Protein AF-Q2GIF6-F1 (afdb_monomer_lite)

Secondary structure (DSSP, 8-state):
-HHHHHHHHHHHHHHHHHHHHHHHT-----SSHHHHHHHHHHHHHHHHHHHHHHS--------SS---HHHHHHHHHHHHHHHHHHHHTT---HHHHHHHHHHHHTT--HHHHHHHHHHHS------HHHHHHHHHHHHHHHHHTT-STTHHHHHHHHHHHHHSSHHHHHHHHHHHHHHTT-HHHHHHHHHHSGGGG-HHHHHHHHHHHHHHHHHHHHHHHHHHHHHHHHH-TT--

Structure (mmCIF, N/CA/C/O backbone):
data_AF-Q2GIF6-F1
#
_entry.id   AF-Q2GIF6-F1
#
loop_
_atom_site.group_PDB
_atom_site.id
_atom_site.type_symbol
_atom_site.label_atom_id
_atom_site.label_alt_id
_atom_site.label_comp_id
_atom_site.label_asym_id
_atom_site.label_entity_id
_atom_site.label_seq_id
_atom_site.pdbx_PDB_ins_code
_atom_site.Cartn_x
_atom_site.Cartn_y
_atom_site.Cartn_z
_atom_site.occupancy
_atom_site.B_iso_or_equiv
_atom_site.auth_seq_id
_atom_site.auth_comp_id
_atom_site.auth_asym_id
_atom_site.auth_atom_id
_atom_site.pdbx_PDB_model_num
ATOM 1 N N . MET A 1 1 ? 9.097 -18.858 -37.145 1.00 40.09 1 MET A N 1
ATOM 2 C CA . MET A 1 1 ? 8.039 -19.125 -36.140 1.00 40.09 1 MET A CA 1
ATOM 3 C C . MET A 1 1 ? 8.001 -18.086 -35.011 1.00 40.09 1 MET A C 1
ATOM 5 O O . MET A 1 1 ? 6.924 -17.586 -34.742 1.00 40.09 1 MET A O 1
ATOM 9 N N . ARG A 1 2 ? 9.134 -17.682 -34.400 1.00 32.94 2 ARG A N 1
ATOM 10 C CA . ARG A 1 2 ? 9.167 -16.629 -33.350 1.00 32.94 2 ARG A CA 1
ATOM 11 C C . ARG A 1 2 ? 8.857 -15.195 -33.825 1.00 32.94 2 ARG A C 1
ATOM 13 O O . ARG A 1 2 ? 8.306 -14.429 -33.052 1.00 32.94 2 ARG A O 1
ATOM 20 N N . GLN A 1 3 ? 9.179 -14.841 -35.073 1.00 32.91 3 GLN A N 1
ATOM 21 C CA . GLN A 1 3 ? 8.893 -13.502 -35.618 1.00 32.91 3 GLN A CA 1
ATOM 22 C C . GLN A 1 3 ? 7.397 -13.247 -35.859 1.00 32.91 3 GLN A C 1
ATOM 24 O O . GLN A 1 3 ? 6.947 -12.128 -35.652 1.00 32.91 3 GLN A O 1
ATOM 29 N N . ASN A 1 4 ? 6.622 -14.280 -36.211 1.00 33.62 4 ASN A N 1
ATOM 30 C CA . ASN A 1 4 ? 5.178 -14.136 -36.428 1.00 33.62 4 ASN A CA 1
ATOM 31 C C . ASN A 1 4 ? 4.444 -13.869 -35.108 1.00 33.62 4 ASN A C 1
ATOM 33 O O . ASN A 1 4 ? 3.615 -12.978 -35.051 1.00 33.62 4 ASN A O 1
ATOM 37 N N . LEU A 1 5 ? 4.855 -14.534 -34.021 1.00 37.56 5 LEU A N 1
ATOM 38 C CA . LEU A 1 5 ? 4.256 -14.341 -32.696 1.00 37.56 5 LEU A CA 1
ATOM 39 C C . LEU A 1 5 ? 4.420 -12.901 -32.177 1.00 37.56 5 LEU A C 1
ATOM 41 O O . LEU A 1 5 ? 3.527 -12.351 -31.546 1.00 37.56 5 LEU A O 1
ATOM 45 N N . LEU A 1 6 ? 5.573 -12.283 -32.449 1.00 36.91 6 LEU A N 1
ATOM 46 C CA . LEU A 1 6 ? 5.874 -10.915 -32.022 1.00 36.91 6 LEU A CA 1
ATOM 47 C C . LEU A 1 6 ? 5.112 -9.881 -32.869 1.00 36.91 6 LEU A C 1
ATOM 49 O O . LEU A 1 6 ? 4.739 -8.826 -32.360 1.00 36.91 6 LEU A O 1
ATOM 53 N N . LEU A 1 7 ? 4.852 -10.202 -34.141 1.00 39.22 7 LEU A N 1
ATOM 54 C CA . LEU A 1 7 ? 4.009 -9.403 -35.029 1.00 39.22 7 LEU A CA 1
ATOM 55 C C . LEU A 1 7 ? 2.540 -9.455 -34.583 1.00 39.22 7 LEU A C 1
ATOM 57 O O . LEU A 1 7 ? 1.924 -8.404 -34.424 1.00 39.22 7 LEU A O 1
ATOM 61 N N . ASP A 1 8 ? 2.038 -10.654 -34.280 1.00 40.97 8 ASP A N 1
ATOM 62 C CA . ASP A 1 8 ? 0.669 -10.884 -33.808 1.00 40.97 8 ASP A CA 1
ATOM 63 C C . ASP A 1 8 ? 0.426 -10.162 -32.470 1.00 40.97 8 ASP A C 1
ATOM 65 O O . ASP A 1 8 ? -0.537 -9.412 -32.322 1.00 40.97 8 ASP A O 1
ATOM 69 N N . MET A 1 9 ? 1.379 -10.248 -31.531 1.00 40.69 9 MET A N 1
ATOM 70 C CA . MET A 1 9 ? 1.307 -9.535 -30.248 1.00 40.69 9 MET A CA 1
ATOM 71 C C . MET A 1 9 ? 1.310 -8.008 -30.400 1.00 40.69 9 MET A C 1
ATOM 73 O O . MET A 1 9 ? 0.616 -7.316 -29.656 1.00 40.69 9 MET A O 1
ATOM 77 N N . LYS A 1 10 ? 2.081 -7.456 -31.348 1.00 41.84 10 LYS A N 1
ATOM 78 C CA . LYS A 1 10 ? 2.077 -6.010 -31.631 1.00 41.84 10 LYS A CA 1
ATOM 79 C C . LYS A 1 10 ? 0.738 -5.561 -32.217 1.00 41.84 10 LYS A C 1
ATOM 81 O O . LYS A 1 10 ? 0.259 -4.478 -31.883 1.00 41.84 10 LYS A O 1
ATOM 86 N N . GLN A 1 11 ? 0.135 -6.393 -33.060 1.00 44.88 11 GLN A N 1
ATOM 87 C CA . GLN A 1 11 ? -1.141 -6.115 -33.711 1.00 44.88 11 GLN A CA 1
ATOM 88 C C . GLN A 1 11 ? -2.305 -6.157 -32.708 1.00 44.88 11 GLN A C 1
ATOM 90 O O . GLN A 1 11 ? -3.161 -5.269 -32.714 1.00 44.88 11 GLN A O 1
ATOM 95 N N . ASP A 1 12 ? -2.265 -7.103 -31.770 1.00 44.47 12 ASP A N 1
ATOM 96 C CA . ASP A 1 12 ? -3.231 -7.206 -30.675 1.00 44.47 12 ASP A CA 1
ATOM 97 C C . ASP A 1 12 ? -3.102 -6.042 -29.682 1.00 44.47 12 ASP A C 1
ATOM 99 O O . ASP A 1 12 ? -4.107 -5.450 -29.280 1.00 44.47 12 ASP A O 1
ATOM 103 N N . LEU A 1 13 ? -1.874 -5.632 -29.340 1.00 42.50 13 LEU A N 1
ATOM 104 C CA . LEU A 1 13 ? -1.635 -4.497 -28.440 1.00 42.50 13 LEU A CA 1
ATOM 105 C C . LEU A 1 13 ? -2.104 -3.165 -29.054 1.00 42.50 13 LEU A C 1
ATOM 107 O O . LEU A 1 13 ? -2.713 -2.341 -28.369 1.00 42.50 13 LEU A O 1
ATOM 111 N N . ALA A 1 14 ? -1.867 -2.972 -30.356 1.00 46.00 14 ALA A N 1
ATOM 112 C CA . ALA A 1 14 ? -2.333 -1.800 -31.095 1.00 46.00 14 ALA A CA 1
ATOM 113 C C . ALA A 1 14 ? -3.869 -1.741 -31.162 1.00 46.00 14 ALA A C 1
ATOM 115 O O . ALA A 1 14 ? -4.458 -0.675 -30.979 1.00 46.00 14 ALA A O 1
ATOM 116 N N . SER A 1 15 ? -4.526 -2.891 -31.343 1.00 45.03 15 SER A N 1
ATOM 117 C CA . SER A 1 15 ? -5.988 -3.000 -31.301 1.00 45.03 15 SER A CA 1
ATOM 118 C C . SER A 1 15 ? -6.547 -2.617 -29.926 1.00 45.03 15 SER A C 1
ATOM 120 O O . SER A 1 15 ? -7.520 -1.862 -29.841 1.00 45.03 15 SER A O 1
ATOM 122 N N . VAL A 1 16 ? -5.906 -3.059 -28.839 1.00 45.78 16 VAL A N 1
ATOM 123 C CA . VAL A 1 16 ? -6.306 -2.715 -27.463 1.00 45.78 16 VAL A CA 1
ATOM 124 C C . VAL A 1 16 ? -6.163 -1.214 -27.197 1.00 45.78 16 VAL A C 1
ATOM 126 O O . VAL A 1 16 ? -7.106 -0.598 -26.697 1.00 45.78 16 VAL A O 1
ATOM 129 N N . LEU A 1 17 ? -5.042 -0.600 -27.585 1.00 44.78 17 LEU A N 1
ATOM 130 C CA . LEU A 1 17 ? -4.810 0.841 -27.411 1.00 44.78 17 LEU A CA 1
ATOM 131 C C . LEU A 1 17 ? -5.836 1.690 -28.175 1.00 44.78 17 LEU A C 1
ATOM 133 O O . LEU A 1 17 ? -6.419 2.616 -27.608 1.00 44.78 17 LEU A O 1
ATOM 137 N N . GLN A 1 18 ? -6.153 1.310 -29.414 1.00 48.97 18 GLN A N 1
ATOM 138 C CA . GLN A 1 18 ? -7.138 2.015 -30.239 1.00 48.97 18 GLN A CA 1
ATOM 139 C C . GLN A 1 18 ? -8.566 1.927 -29.664 1.00 48.97 18 GLN A C 1
ATOM 141 O O . GLN A 1 18 ? -9.381 2.841 -29.824 1.00 48.97 18 GLN A O 1
ATOM 146 N N . HIS A 1 19 ? -8.888 0.834 -28.965 1.00 46.59 19 HIS A N 1
ATOM 147 C CA . HIS A 1 19 ? -10.167 0.686 -28.268 1.00 46.59 19 HIS A CA 1
ATOM 148 C C . HIS A 1 19 ? -10.219 1.496 -26.966 1.00 46.59 19 HIS A C 1
ATOM 150 O O . HIS A 1 19 ? -11.273 2.047 -26.642 1.00 46.59 19 HIS A O 1
ATOM 156 N N . VAL A 1 20 ? -9.100 1.623 -26.248 1.00 45.12 20 VAL A N 1
ATOM 157 C CA . VAL A 1 20 ? -8.992 2.457 -25.038 1.00 45.12 20 VAL A CA 1
ATOM 158 C C . VAL A 1 20 ? -9.143 3.946 -25.377 1.00 45.12 20 VAL A C 1
ATOM 160 O O . VAL A 1 20 ? -9.887 4.652 -24.694 1.00 45.12 20 VAL A O 1
ATOM 163 N N . GLU A 1 21 ? -8.549 4.417 -26.476 1.00 45.81 21 GLU A N 1
ATOM 164 C CA . GLU A 1 21 ? -8.714 5.804 -26.945 1.00 45.81 21 GLU A CA 1
ATOM 165 C C . GLU A 1 21 ? -10.161 6.120 -27.349 1.00 45.81 21 GLU A C 1
ATOM 167 O O . GLU A 1 21 ? -10.710 7.156 -26.961 1.00 45.81 21 GLU A O 1
ATOM 172 N N . LYS A 1 22 ? -10.838 5.193 -28.041 1.00 48.91 22 LYS A N 1
ATOM 173 C CA . LYS A 1 22 ? -12.270 5.335 -28.362 1.00 48.91 22 LYS A CA 1
ATOM 174 C C . LYS A 1 22 ? -13.145 5.420 -27.110 1.00 48.91 22 LYS A C 1
ATOM 176 O O . LYS A 1 22 ? -14.110 6.183 -27.100 1.00 48.91 22 LYS A O 1
ATOM 181 N N . LEU A 1 23 ? -12.813 4.682 -26.049 1.00 43.56 23 LEU A N 1
ATOM 182 C CA . LEU A 1 23 ? -13.555 4.707 -24.783 1.00 43.56 23 LEU A CA 1
ATOM 183 C C . LEU A 1 23 ? -13.334 6.007 -23.998 1.00 43.56 23 LEU A C 1
ATOM 185 O O . LEU A 1 23 ? -14.293 6.520 -23.422 1.00 43.56 23 LEU A O 1
ATOM 189 N N . SER A 1 24 ? -12.123 6.570 -24.046 1.00 43.12 24 SER A N 1
ATOM 190 C CA . SER A 1 24 ? -11.803 7.885 -23.470 1.00 43.12 24 SER A CA 1
ATOM 191 C C . SER A 1 24 ? -12.609 9.015 -24.132 1.00 43.12 24 SER A C 1
ATOM 193 O O . SER A 1 24 ? -13.094 9.924 -23.462 1.00 43.12 24 SER A O 1
ATOM 195 N N . SER A 1 25 ? -12.861 8.910 -25.443 1.00 43.88 25 SER A N 1
ATOM 196 C CA . SER A 1 25 ? -13.642 9.906 -26.196 1.00 43.88 25 SER A CA 1
ATOM 197 C C . SER A 1 25 ? -15.170 9.821 -26.015 1.00 43.88 25 SER A C 1
ATOM 199 O O . SER A 1 25 ? -15.887 10.747 -26.389 1.00 43.88 25 SER A O 1
ATOM 201 N N . ALA A 1 26 ? -15.699 8.741 -25.426 1.00 46.69 26 ALA A N 1
ATOM 202 C CA . ALA A 1 26 ? -17.140 8.471 -25.330 1.00 46.69 26 ALA A CA 1
ATOM 203 C C . ALA A 1 26 ? -17.716 8.749 -23.924 1.00 46.69 26 ALA A C 1
ATOM 205 O O . ALA A 1 26 ? -18.503 7.957 -23.385 1.00 46.69 26 ALA A O 1
ATOM 206 N N . GLY A 1 27 ? -17.319 9.875 -23.328 1.00 44.03 27 GLY A N 1
ATOM 207 C CA . GLY A 1 27 ? -17.768 10.357 -22.021 1.00 44.03 27 GLY A CA 1
ATOM 208 C C . GLY A 1 27 ? -19.173 10.967 -22.037 1.00 44.03 27 GLY A C 1
ATOM 209 O O . GLY A 1 27 ? -19.317 12.175 -21.929 1.00 44.03 27 GLY A O 1
ATOM 210 N N . ALA A 1 28 ? -20.210 10.135 -22.160 1.00 44.72 28 ALA A N 1
ATOM 211 C CA . ALA A 1 28 ? -21.576 10.434 -21.711 1.00 44.72 28 ALA A CA 1
ATOM 212 C C . ALA A 1 28 ? -22.425 9.146 -21.685 1.00 44.72 28 ALA A C 1
ATOM 214 O O . ALA A 1 28 ? -22.256 8.264 -22.531 1.00 44.72 28 ALA A O 1
ATOM 215 N N . SER A 1 29 ? -23.364 9.067 -20.737 1.00 39.72 29 SER A N 1
ATOM 216 C CA . SER A 1 29 ? -24.324 7.974 -20.470 1.00 39.72 29 SER A CA 1
ATOM 217 C C . SER A 1 29 ? -23.794 6.824 -19.597 1.00 39.72 29 SER A C 1
ATOM 219 O O . SER A 1 29 ? -23.065 5.945 -20.056 1.00 39.72 29 SER A O 1
ATOM 221 N N . PHE A 1 30 ? -24.155 6.864 -18.306 1.00 45.69 30 PHE A N 1
ATOM 222 C CA . PHE A 1 30 ? -23.404 6.227 -17.215 1.00 45.69 30 PHE A CA 1
ATOM 223 C C . PHE A 1 30 ? -24.003 4.940 -16.616 1.00 45.69 30 PHE A C 1
ATOM 225 O O . PHE A 1 30 ? -23.336 4.313 -15.807 1.00 45.69 30 PHE A O 1
ATOM 232 N N . ASN A 1 31 ? -25.188 4.465 -17.018 1.00 40.88 31 ASN A N 1
ATOM 233 C CA . ASN A 1 31 ? -25.801 3.313 -16.320 1.00 40.88 31 ASN A CA 1
ATOM 234 C C . ASN A 1 31 ? -25.789 1.981 -17.091 1.00 40.88 31 ASN A C 1
ATOM 236 O O . ASN A 1 31 ? -25.781 0.931 -16.460 1.00 40.88 31 ASN A O 1
ATOM 240 N N . ASN A 1 32 ? -25.660 1.985 -18.424 1.00 43.12 32 ASN A N 1
ATOM 241 C CA . ASN A 1 32 ? -25.530 0.741 -19.209 1.00 43.12 32 ASN A CA 1
ATOM 242 C C . ASN A 1 32 ? -24.070 0.353 -19.519 1.00 43.12 32 ASN A C 1
ATOM 244 O O . ASN A 1 32 ? -23.821 -0.734 -20.030 1.00 43.12 32 ASN A O 1
ATOM 248 N N . LYS A 1 33 ? -23.094 1.224 -19.220 1.00 44.66 33 LYS A N 1
ATOM 249 C CA . LYS A 1 33 ? -21.669 0.992 -19.519 1.00 44.66 33 LYS A CA 1
ATOM 250 C C . LYS A 1 33 ? -20.908 0.268 -18.407 1.00 44.66 33 LYS A C 1
ATOM 252 O O . LYS A 1 33 ? -19.815 -0.215 -18.687 1.00 44.66 33 LYS A O 1
ATOM 257 N N . LEU A 1 34 ? -21.450 0.180 -17.186 1.00 37.53 34 LEU A N 1
ATOM 258 C CA . LEU A 1 34 ? -20.757 -0.396 -16.022 1.00 37.53 34 LEU A CA 1
ATOM 259 C C . LEU A 1 34 ? -20.614 -1.928 -16.118 1.00 37.53 34 LEU A C 1
ATOM 261 O O . LEU A 1 34 ? -19.550 -2.477 -15.850 1.00 37.53 34 LEU A O 1
ATOM 265 N N . SER A 1 35 ? -21.662 -2.619 -16.579 1.00 42.56 35 SER A N 1
ATOM 266 C CA . SER A 1 35 ? -21.619 -4.064 -16.856 1.00 42.56 35 SER A CA 1
ATOM 267 C C . SER A 1 35 ? -20.679 -4.376 -18.021 1.00 42.56 35 SER A C 1
ATOM 269 O O . SER A 1 35 ? -19.888 -5.313 -17.970 1.00 42.56 35 SER A O 1
ATOM 271 N N . ASP A 1 36 ? -20.705 -3.523 -19.041 1.00 44.56 36 ASP A N 1
ATOM 272 C CA . ASP A 1 36 ? -19.902 -3.657 -20.251 1.00 44.56 36 ASP A CA 1
ATOM 273 C C . ASP A 1 36 ? -18.408 -3.368 -20.006 1.00 44.56 36 ASP A C 1
ATOM 275 O O . ASP A 1 36 ? -17.546 -3.962 -20.652 1.00 44.56 36 ASP A O 1
ATOM 279 N N . THR A 1 37 ? -18.079 -2.485 -19.055 1.00 46.38 37 THR A N 1
ATOM 280 C CA . THR A 1 37 ? -16.698 -2.254 -18.588 1.00 46.38 37 THR A CA 1
ATOM 281 C C . THR A 1 37 ? -16.207 -3.368 -17.671 1.00 46.38 37 THR A C 1
ATOM 283 O O . THR A 1 37 ? -15.050 -3.761 -17.803 1.00 46.38 37 THR A O 1
ATOM 286 N N . SER A 1 38 ? -17.069 -3.946 -16.828 1.00 42.31 38 SER A N 1
ATOM 287 C CA . SER A 1 38 ? -16.728 -5.116 -16.003 1.00 42.31 38 SER A CA 1
ATOM 288 C C . SER A 1 38 ? -16.376 -6.337 -16.862 1.00 42.31 38 SER A C 1
ATOM 290 O O . SER A 1 38 ? -15.328 -6.948 -16.671 1.00 42.31 38 SER A O 1
ATOM 292 N N . ILE A 1 39 ? -17.184 -6.626 -17.890 1.00 49.47 39 ILE A N 1
ATOM 293 C CA . ILE A 1 39 ? -16.943 -7.734 -18.833 1.00 49.47 39 ILE A CA 1
ATOM 294 C C . ILE A 1 39 ? -15.650 -7.509 -19.642 1.00 49.47 39 ILE A C 1
ATOM 296 O O . ILE A 1 39 ? -14.929 -8.452 -19.973 1.00 49.47 39 ILE A O 1
ATOM 300 N N . LYS A 1 40 ? -15.323 -6.252 -19.969 1.00 50.72 40 LYS A N 1
ATOM 301 C CA . LYS A 1 40 ? -14.085 -5.901 -20.687 1.00 50.72 40 LYS A CA 1
ATOM 302 C C . LYS A 1 40 ? -12.850 -5.983 -19.782 1.00 50.72 40 LYS A C 1
ATOM 304 O O . LYS A 1 40 ? -11.813 -6.447 -20.246 1.00 50.72 40 LYS A O 1
ATOM 309 N N . ALA A 1 41 ? -12.963 -5.616 -18.505 1.00 46.19 41 ALA A N 1
ATOM 310 C CA . ALA A 1 41 ? -11.890 -5.767 -17.522 1.00 46.19 41 ALA A CA 1
ATOM 311 C C . ALA A 1 41 ? -11.571 -7.246 -17.245 1.00 46.19 41 ALA A C 1
ATOM 313 O O . ALA A 1 41 ? -10.402 -7.624 -17.225 1.00 46.19 41 ALA A O 1
ATOM 314 N N . GLU A 1 42 ? -12.591 -8.101 -17.136 1.00 49.28 42 GLU A N 1
ATOM 315 C CA . GLU A 1 42 ? -12.415 -9.553 -16.986 1.00 49.28 42 GLU A CA 1
ATOM 316 C C . GLU A 1 42 ? -11.704 -10.182 -18.189 1.00 49.28 42 GLU A C 1
ATOM 318 O O . GLU A 1 42 ? -10.826 -11.028 -18.017 1.00 49.28 42 GLU A O 1
ATOM 323 N N . LYS A 1 43 ? -12.003 -9.722 -19.412 1.00 50.75 43 LYS A N 1
ATOM 324 C CA . LYS A 1 43 ? -11.278 -10.158 -20.617 1.00 50.75 43 LYS A CA 1
ATOM 325 C C . LYS A 1 43 ? -9.808 -9.749 -20.599 1.00 50.75 43 LYS A C 1
ATOM 327 O O . LYS A 1 43 ? -8.963 -10.549 -20.986 1.00 50.75 43 LYS A O 1
ATOM 332 N N . VAL A 1 44 ? -9.490 -8.539 -20.135 1.00 47.12 44 VAL A N 1
ATOM 333 C CA . VAL A 1 44 ? -8.097 -8.073 -20.014 1.00 47.12 44 VAL A CA 1
ATOM 334 C C . VAL A 1 44 ? -7.347 -8.871 -18.945 1.00 47.12 44 VAL A C 1
ATOM 336 O O . VAL A 1 44 ? -6.227 -9.309 -19.193 1.00 47.12 44 VAL A O 1
ATOM 339 N N . ILE A 1 45 ? -7.971 -9.130 -17.793 1.00 53.59 45 ILE A N 1
ATOM 340 C CA . ILE A 1 45 ? -7.396 -9.966 -16.727 1.00 53.59 45 ILE A CA 1
ATOM 341 C C . ILE A 1 45 ? -7.135 -11.387 -17.242 1.00 53.59 45 ILE A C 1
ATOM 343 O O . ILE A 1 45 ? -6.036 -11.909 -17.065 1.00 53.59 45 ILE A O 1
ATOM 347 N N . SER A 1 46 ? -8.098 -11.976 -17.955 1.00 53.97 46 SER A N 1
ATOM 348 C CA . SER A 1 46 ? -7.959 -13.300 -18.570 1.00 53.97 46 SER A CA 1
ATOM 349 C C . SER A 1 46 ? -6.817 -13.357 -19.593 1.00 53.97 46 SER A C 1
ATOM 351 O O . SER A 1 46 ? -6.054 -14.324 -19.606 1.00 53.97 46 SER A O 1
ATOM 353 N N . LEU A 1 47 ? -6.646 -12.311 -20.406 1.00 51.41 47 LEU A N 1
ATOM 354 C CA . LEU A 1 47 ? -5.555 -12.221 -21.379 1.00 51.41 47 LEU A CA 1
ATOM 355 C C . LEU A 1 47 ? -4.185 -12.148 -20.683 1.00 51.41 47 LEU A C 1
ATOM 357 O O . LEU A 1 47 ? -3.246 -12.840 -21.073 1.00 51.41 47 LEU A O 1
ATOM 361 N N . VAL A 1 48 ? -4.084 -11.361 -19.608 1.00 51.75 48 VAL A N 1
ATOM 362 C CA . VAL A 1 48 ? -2.867 -11.244 -18.786 1.00 51.75 48 VAL A CA 1
ATOM 363 C C . VAL A 1 48 ? -2.528 -12.576 -18.109 1.00 51.75 48 VAL A C 1
ATOM 365 O O . VAL A 1 48 ? -1.359 -12.960 -18.046 1.00 51.75 48 VAL A O 1
ATOM 368 N N . GLU A 1 49 ? -3.528 -13.323 -17.641 1.00 56.94 49 GLU A N 1
ATOM 369 C CA . GLU A 1 49 ? -3.329 -14.654 -17.060 1.00 56.94 49 GLU A CA 1
ATOM 370 C C . GLU A 1 49 ? -2.898 -15.693 -18.102 1.00 56.94 49 GLU A C 1
ATOM 372 O O . GLU A 1 49 ? -1.989 -16.481 -17.831 1.00 56.94 49 GLU A O 1
ATOM 377 N N . GLN A 1 50 ? -3.462 -15.658 -19.313 1.00 54.81 50 GLN A N 1
ATOM 378 C CA . GLN A 1 50 ? -3.007 -16.500 -20.425 1.00 54.81 50 GLN A CA 1
ATOM 379 C C . GLN A 1 50 ? -1.565 -16.179 -20.830 1.00 54.81 50 GLN A C 1
ATOM 381 O O . GLN A 1 50 ? -0.763 -17.094 -21.027 1.00 54.81 50 GLN A O 1
ATOM 386 N N . MET A 1 51 ? -1.196 -14.896 -20.873 1.00 47.81 51 MET A N 1
ATOM 387 C CA . MET A 1 51 ? 0.187 -14.477 -21.108 1.00 47.81 51 MET A CA 1
ATOM 388 C C . MET A 1 51 ? 1.118 -15.008 -20.014 1.00 47.81 51 MET A C 1
ATOM 390 O O . MET A 1 51 ? 2.165 -15.574 -20.328 1.00 47.81 51 MET A O 1
ATOM 394 N N . LYS A 1 52 ? 0.711 -14.919 -18.743 1.00 50.38 52 LYS A N 1
ATOM 395 C CA . LYS A 1 52 ? 1.474 -15.441 -17.601 1.00 50.38 52 LYS A CA 1
ATOM 396 C C . LYS A 1 52 ? 1.642 -16.964 -17.651 1.00 50.38 52 LYS A C 1
ATOM 398 O O . LYS A 1 52 ? 2.719 -17.456 -17.334 1.00 50.38 52 LYS A O 1
ATOM 403 N N . ALA A 1 53 ? 0.618 -17.700 -18.085 1.00 53.53 53 ALA A N 1
ATOM 404 C CA . ALA A 1 53 ? 0.659 -19.156 -18.246 1.00 53.53 53 ALA A CA 1
ATOM 405 C C . ALA A 1 53 ? 1.495 -19.609 -19.457 1.00 53.53 53 ALA A C 1
ATOM 407 O O . ALA A 1 53 ? 2.081 -20.690 -19.438 1.00 53.53 53 ALA A O 1
ATOM 408 N N . SER A 1 54 ? 1.574 -18.780 -20.502 1.00 46.53 54 SER A N 1
ATOM 409 C CA . SER A 1 54 ? 2.406 -19.038 -21.685 1.00 46.53 54 SER A CA 1
ATOM 410 C C . SER A 1 54 ? 3.904 -18.794 -21.445 1.00 46.53 54 SER A C 1
ATOM 412 O O . SER A 1 54 ? 4.740 -19.238 -22.236 1.00 46.53 54 SER A O 1
ATOM 414 N N . MET A 1 55 ? 4.263 -18.120 -20.345 1.00 40.31 55 MET A N 1
ATOM 415 C CA . MET A 1 55 ? 5.650 -17.926 -19.935 1.00 40.31 55 MET A CA 1
ATOM 416 C C . MET A 1 55 ? 6.114 -19.114 -19.078 1.00 40.31 55 MET A C 1
ATOM 418 O O . MET A 1 55 ? 5.489 -19.417 -18.061 1.00 40.31 55 MET A O 1
ATOM 422 N N . PRO A 1 56 ? 7.208 -19.813 -19.442 1.00 39.09 56 PRO A N 1
ATOM 423 C CA . PRO A 1 56 ? 7.694 -20.928 -18.641 1.00 39.09 56 PRO A CA 1
ATOM 424 C C . PRO A 1 56 ? 8.084 -20.437 -17.236 1.00 39.09 56 PRO A C 1
ATOM 426 O O . PRO A 1 56 ? 8.716 -19.382 -17.127 1.00 39.09 56 PRO A O 1
ATOM 429 N N . PRO A 1 57 ? 7.776 -21.199 -16.166 1.00 41.16 57 PRO A N 1
ATOM 430 C CA . PRO A 1 57 ? 8.144 -20.855 -14.801 1.00 41.16 57 PRO A CA 1
ATOM 431 C C . PRO A 1 57 ? 9.645 -21.081 -14.646 1.00 41.16 57 PRO A C 1
ATOM 433 O O . PRO A 1 57 ? 10.108 -22.120 -14.183 1.00 41.16 57 PRO A O 1
ATOM 436 N N . LYS A 1 58 ? 10.437 -20.123 -15.110 1.00 43.03 58 LYS A N 1
ATOM 437 C CA . LYS A 1 58 ? 11.850 -20.046 -14.788 1.00 43.03 58 LYS A CA 1
ATOM 438 C C . LYS A 1 58 ? 12.009 -18.879 -13.841 1.00 43.03 58 LYS A C 1
ATOM 440 O O . LYS A 1 58 ? 11.708 -17.742 -14.192 1.00 43.03 58 LYS A O 1
ATOM 445 N N . THR A 1 59 ? 12.484 -19.200 -12.640 1.00 39.22 59 THR A N 1
ATOM 446 C CA . THR A 1 59 ? 13.366 -18.346 -11.845 1.00 39.22 59 THR A CA 1
ATOM 447 C C . THR A 1 59 ? 14.065 -17.378 -12.788 1.00 39.22 59 THR A C 1
ATOM 449 O O . THR A 1 59 ? 14.776 -17.822 -13.692 1.00 39.22 59 THR A O 1
ATOM 452 N N . VAL A 1 60 ? 13.784 -16.081 -12.647 1.00 38.19 60 VAL A N 1
ATOM 453 C CA . VAL A 1 60 ? 14.363 -15.029 -13.487 1.00 38.19 60 VAL A CA 1
ATOM 454 C C . VAL A 1 60 ? 15.849 -14.926 -13.132 1.00 38.19 60 VAL A C 1
ATOM 456 O O . VAL A 1 60 ? 16.283 -14.059 -12.388 1.00 38.19 60 VAL A O 1
ATOM 459 N N . ILE A 1 61 ? 16.632 -15.891 -13.610 1.00 38.38 61 ILE A N 1
ATOM 460 C CA . ILE A 1 61 ? 18.080 -15.818 -13.705 1.00 38.38 61 ILE A CA 1
ATOM 461 C C . ILE A 1 61 ? 18.321 -15.101 -15.026 1.00 38.38 61 ILE A C 1
ATOM 463 O O . ILE A 1 61 ? 18.144 -15.677 -16.102 1.00 38.38 61 ILE A O 1
ATOM 467 N N . VAL A 1 62 ? 18.650 -13.815 -14.950 1.00 43.84 62 VAL A N 1
ATOM 468 C CA . VAL A 1 62 ? 19.029 -13.046 -16.133 1.00 43.84 62 VAL A CA 1
ATOM 469 C C . VAL A 1 62 ? 20.451 -13.445 -16.510 1.00 43.84 62 VAL A C 1
ATOM 471 O O . VAL A 1 62 ? 21.408 -13.141 -15.802 1.00 43.84 62 VAL A O 1
ATOM 474 N N . ASN A 1 63 ? 20.572 -14.170 -17.621 1.00 37.12 63 ASN A N 1
ATOM 475 C CA . ASN A 1 63 ? 21.845 -14.367 -18.301 1.00 37.12 63 ASN A CA 1
ATOM 476 C C . ASN A 1 63 ? 22.325 -13.007 -18.840 1.00 37.12 63 ASN A C 1
ATOM 478 O O . ASN A 1 63 ? 21.509 -12.223 -19.319 1.00 37.12 63 ASN A O 1
ATOM 482 N N . LYS A 1 64 ? 23.637 -12.749 -18.797 1.00 43.12 64 LYS A N 1
ATOM 483 C CA . LYS A 1 64 ? 24.323 -11.520 -19.262 1.00 43.12 64 LYS A CA 1
ATOM 484 C C . LYS A 1 64 ? 24.202 -11.223 -20.773 1.00 43.12 64 LYS A C 1
ATOM 486 O O . LYS A 1 64 ? 24.913 -10.360 -21.281 1.00 43.12 64 LYS A O 1
ATOM 491 N N . ASP A 1 65 ? 23.334 -11.922 -21.494 1.00 46.59 65 ASP A N 1
ATOM 492 C CA . ASP A 1 65 ? 23.212 -11.781 -22.940 1.00 46.59 65 ASP A CA 1
ATOM 493 C C . ASP A 1 65 ? 22.299 -10.592 -23.267 1.00 46.59 65 ASP A C 1
ATOM 495 O O . ASP A 1 65 ? 21.125 -10.564 -22.890 1.00 46.59 65 ASP A O 1
ATOM 499 N N . GLY A 1 66 ? 22.892 -9.591 -23.926 1.00 55.72 66 GLY A N 1
ATOM 500 C CA . GLY A 1 66 ? 22.331 -8.267 -24.186 1.00 55.72 66 GLY A CA 1
ATOM 501 C C . GLY A 1 66 ? 20.914 -8.305 -24.748 1.00 55.72 66 GLY A C 1
ATOM 502 O O . GLY A 1 66 ? 20.678 -8.766 -25.863 1.00 55.72 66 GLY A O 1
ATOM 503 N N . CYS A 1 67 ? 19.976 -7.791 -23.961 1.00 58.34 67 CYS A N 1
ATOM 504 C CA . CYS A 1 67 ? 18.603 -7.582 -24.378 1.00 58.34 67 CYS A CA 1
ATOM 505 C C . CYS A 1 67 ? 18.451 -6.159 -24.937 1.00 58.34 67 CYS A C 1
ATOM 507 O O . CYS A 1 67 ? 19.160 -5.242 -24.515 1.00 58.34 67 CYS A O 1
ATOM 509 N N . ILE A 1 68 ? 17.576 -5.975 -25.930 1.00 65.75 68 ILE A N 1
ATOM 510 C CA . ILE A 1 68 ? 17.343 -4.656 -26.539 1.00 65.75 68 ILE A CA 1
ATOM 511 C C . ILE A 1 68 ? 16.812 -3.722 -25.436 1.00 65.75 68 ILE A C 1
ATOM 513 O O . ILE A 1 68 ? 15.970 -4.163 -24.648 1.00 65.75 68 ILE A O 1
ATOM 517 N N . PRO A 1 69 ? 17.251 -2.449 -25.347 1.00 67.06 69 PRO A N 1
ATOM 518 C CA . PRO A 1 69 ? 16.924 -1.563 -24.224 1.00 67.06 69 PRO A CA 1
ATOM 519 C C . PRO A 1 69 ? 15.435 -1.511 -23.850 1.00 67.06 69 PRO A C 1
ATOM 521 O O . PRO A 1 69 ? 15.089 -1.436 -22.674 1.00 67.06 69 PRO A O 1
ATOM 524 N N . GLN A 1 70 ? 14.546 -1.618 -24.837 1.00 68.00 70 GLN A N 1
ATOM 525 C CA . GLN A 1 70 ? 13.095 -1.636 -24.636 1.00 68.00 70 GLN A CA 1
ATOM 526 C C . GLN A 1 70 ? 12.595 -2.919 -23.978 1.00 68.00 70 GLN A C 1
ATOM 528 O O . G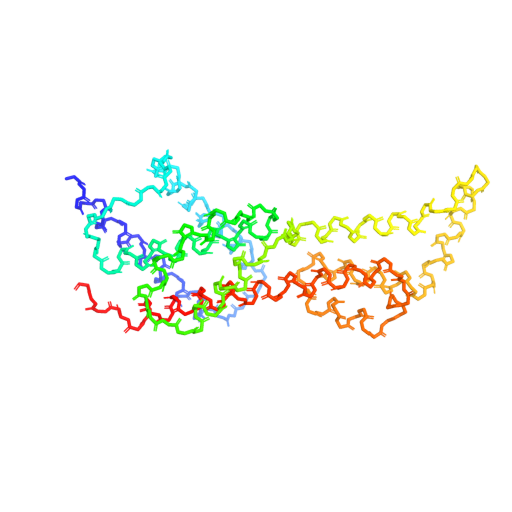LN A 1 70 ? 11.749 -2.860 -23.092 1.00 68.00 70 GLN A O 1
ATOM 533 N N . GLU A 1 71 ? 13.120 -4.078 -24.379 1.00 72.12 71 GLU A N 1
ATOM 534 C CA . GLU A 1 71 ? 12.789 -5.353 -23.743 1.00 72.12 71 GLU A CA 1
ATOM 535 C C . GLU A 1 71 ? 13.269 -5.363 -22.291 1.00 72.12 71 GLU A C 1
ATOM 537 O O . GLU A 1 71 ? 12.581 -5.884 -21.414 1.00 72.12 71 GLU A O 1
ATOM 542 N N . CYS A 1 72 ? 14.420 -4.745 -22.023 1.00 75.88 72 CYS A N 1
ATOM 543 C CA . CYS A 1 72 ? 14.992 -4.648 -20.684 1.00 75.88 72 CYS A CA 1
ATOM 544 C C . CYS A 1 72 ? 14.127 -3.724 -19.821 1.00 75.88 72 CYS A C 1
ATOM 546 O O . CYS A 1 72 ? 13.726 -4.108 -18.724 1.00 75.88 72 CYS A O 1
ATOM 548 N N . LEU A 1 73 ? 13.728 -2.565 -20.350 1.00 79.25 73 LEU A N 1
ATOM 549 C CA . LEU A 1 73 ? 12.838 -1.633 -19.661 1.00 79.25 73 LEU A CA 1
ATOM 550 C C . LEU A 1 73 ? 11.447 -2.233 -19.400 1.00 79.25 73 LEU A C 1
ATOM 552 O O . LEU A 1 73 ? 10.927 -2.111 -18.292 1.00 79.25 73 LEU A O 1
ATOM 556 N N . ALA A 1 74 ? 10.865 -2.932 -20.378 1.00 80.94 74 ALA A N 1
ATOM 557 C CA . ALA A 1 74 ? 9.581 -3.614 -20.224 1.00 80.94 74 ALA A CA 1
ATOM 558 C C . ALA A 1 74 ? 9.652 -4.734 -19.174 1.00 80.94 74 ALA A C 1
ATOM 560 O O . ALA A 1 74 ? 8.752 -4.861 -18.345 1.00 80.94 74 ALA A O 1
ATOM 561 N N . ARG A 1 75 ? 10.739 -5.518 -19.156 1.00 82.19 75 ARG A N 1
ATOM 562 C CA . ARG A 1 75 ? 10.973 -6.533 -18.115 1.00 82.19 75 ARG A CA 1
ATOM 563 C C . ARG A 1 75 ? 11.078 -5.902 -16.733 1.00 82.19 75 ARG A C 1
ATOM 565 O O . ARG A 1 75 ? 10.424 -6.379 -15.813 1.00 82.19 75 ARG A O 1
ATOM 572 N N . VAL A 1 76 ? 11.849 -4.825 -16.585 1.00 84.81 76 VAL A N 1
ATOM 573 C CA . VAL A 1 76 ? 11.981 -4.114 -15.305 1.00 84.81 76 VAL A CA 1
ATOM 574 C C . VAL A 1 76 ? 10.629 -3.569 -14.841 1.00 84.81 76 VAL A C 1
ATOM 576 O O . VAL A 1 76 ? 10.270 -3.755 -13.681 1.00 84.81 76 VAL A O 1
ATOM 579 N N . LEU A 1 77 ? 9.838 -2.982 -15.744 1.00 87.19 77 LEU A N 1
ATOM 580 C CA . LEU A 1 77 ? 8.490 -2.497 -15.440 1.00 87.19 77 LEU A CA 1
ATOM 581 C C . LEU A 1 77 ? 7.569 -3.619 -14.939 1.00 87.19 77 LEU A C 1
ATOM 583 O O . LEU A 1 77 ? 6.881 -3.437 -13.935 1.00 87.19 77 LEU A O 1
ATOM 587 N N . LEU A 1 78 ? 7.582 -4.782 -15.597 1.00 87.19 78 LEU A N 1
ATOM 588 C CA . LEU A 1 78 ? 6.796 -5.945 -15.174 1.00 87.19 78 LEU A CA 1
ATOM 589 C C . LEU A 1 78 ? 7.219 -6.448 -13.792 1.00 87.19 78 LEU A C 1
ATOM 591 O O . LEU A 1 78 ? 6.358 -6.738 -12.965 1.00 87.19 78 LEU A O 1
ATOM 595 N N . ILE A 1 79 ? 8.524 -6.501 -13.508 1.00 87.56 79 ILE A N 1
ATOM 596 C CA . ILE A 1 79 ? 8.996 -6.948 -12.194 1.00 87.56 79 ILE A CA 1
ATOM 597 C C . ILE A 1 79 ? 8.615 -5.937 -11.102 1.00 87.56 79 ILE A C 1
ATOM 599 O O . ILE A 1 79 ? 8.182 -6.343 -10.026 1.00 87.56 79 ILE A O 1
ATOM 603 N N . VAL A 1 80 ? 8.716 -4.628 -11.363 1.00 89.62 80 VAL A N 1
ATOM 604 C CA . VAL A 1 80 ? 8.276 -3.589 -10.411 1.00 89.62 80 VAL A CA 1
ATOM 605 C C . VAL A 1 80 ? 6.761 -3.647 -10.184 1.00 89.62 80 VAL A C 1
ATOM 607 O O . VAL A 1 80 ? 6.301 -3.484 -9.054 1.00 89.62 80 VAL A O 1
ATOM 610 N N . TRP A 1 81 ? 5.976 -3.943 -11.221 1.00 88.25 81 TRP A N 1
ATOM 611 C CA . TRP A 1 81 ? 4.537 -4.172 -11.084 1.00 88.25 81 TRP A CA 1
ATOM 612 C C . TRP A 1 81 ? 4.224 -5.404 -10.219 1.00 88.25 81 TRP A C 1
ATOM 614 O O . TRP A 1 81 ? 3.409 -5.319 -9.297 1.00 88.25 81 TRP A O 1
ATOM 624 N N . ASP A 1 82 ? 4.911 -6.525 -10.453 1.00 89.38 82 ASP A N 1
ATOM 625 C CA . ASP A 1 82 ? 4.782 -7.734 -9.631 1.00 89.38 82 ASP A CA 1
ATOM 626 C C . ASP A 1 82 ? 5.217 -7.486 -8.178 1.00 89.38 82 ASP A C 1
ATOM 628 O O . ASP A 1 82 ? 4.593 -8.002 -7.246 1.00 89.38 82 ASP A O 1
ATOM 632 N N . LEU A 1 83 ? 6.248 -6.662 -7.964 1.00 88.88 83 LEU A N 1
ATOM 633 C CA . LEU A 1 83 ? 6.712 -6.252 -6.640 1.00 88.88 83 LEU A CA 1
ATOM 634 C C . LEU A 1 83 ? 5.623 -5.466 -5.901 1.00 88.88 83 LEU A C 1
ATOM 636 O O . LEU A 1 83 ? 5.284 -5.810 -4.770 1.00 88.88 83 LEU A O 1
ATOM 640 N N . ARG A 1 84 ? 5.008 -4.483 -6.567 1.00 89.62 84 ARG A N 1
ATOM 641 C CA . ARG A 1 84 ? 3.900 -3.684 -6.023 1.00 89.62 84 ARG A CA 1
ATOM 642 C C . ARG A 1 84 ? 2.677 -4.539 -5.694 1.00 89.62 84 ARG A C 1
ATOM 644 O O . ARG A 1 84 ? 2.093 -4.416 -4.619 1.00 89.62 84 ARG A O 1
ATOM 651 N N . ARG A 1 85 ? 2.327 -5.482 -6.573 1.00 88.44 85 ARG A N 1
ATOM 652 C CA . ARG A 1 85 ? 1.262 -6.459 -6.308 1.00 88.44 85 ARG A CA 1
ATOM 653 C C . ARG A 1 85 ? 1.592 -7.341 -5.103 1.00 88.44 85 ARG A C 1
ATOM 655 O O . ARG A 1 85 ? 0.730 -7.576 -4.260 1.00 88.44 85 ARG A O 1
ATOM 662 N N . SER A 1 86 ? 2.827 -7.827 -5.015 1.00 87.44 86 SER A N 1
ATOM 663 C CA . SER A 1 86 ? 3.283 -8.661 -3.897 1.00 87.44 86 SER A CA 1
ATOM 664 C C . SER A 1 86 ? 3.267 -7.885 -2.584 1.00 87.44 86 SER A C 1
ATOM 666 O O . SER A 1 86 ? 2.862 -8.432 -1.562 1.00 87.44 86 SER A O 1
ATOM 668 N N . PHE A 1 87 ? 3.636 -6.604 -2.611 1.00 88.00 87 PHE A N 1
ATOM 669 C CA . PHE A 1 87 ? 3.556 -5.706 -1.464 1.00 88.00 87 PHE A CA 1
ATOM 670 C C . PHE A 1 87 ? 2.116 -5.528 -0.982 1.00 88.00 87 PHE A C 1
ATOM 672 O O . PHE A 1 87 ? 1.842 -5.752 0.194 1.00 88.00 87 PHE A O 1
ATOM 679 N N . ALA A 1 88 ? 1.171 -5.246 -1.884 1.00 85.62 88 ALA A N 1
ATOM 680 C CA . ALA A 1 88 ? -0.243 -5.115 -1.527 1.00 85.62 88 ALA A CA 1
ATOM 681 C C . ALA A 1 88 ? -0.813 -6.380 -0.850 1.00 85.62 88 ALA A C 1
ATOM 683 O O . ALA A 1 88 ? -1.680 -6.291 0.022 1.00 85.62 88 ALA A O 1
ATOM 684 N N . LEU A 1 89 ? -0.290 -7.551 -1.224 1.00 84.88 89 LEU A N 1
ATOM 685 C CA . LEU A 1 89 ? -0.646 -8.857 -0.666 1.00 84.88 89 LEU A CA 1
ATOM 686 C C . LEU A 1 89 ? 0.196 -9.273 0.554 1.00 84.88 89 LEU A C 1
ATOM 688 O O . LEU A 1 89 ? 0.065 -10.418 0.983 1.00 84.88 89 LEU A O 1
ATOM 692 N N . GLY A 1 90 ? 1.094 -8.425 1.064 1.00 82.94 90 GLY A N 1
ATOM 693 C CA . GLY A 1 90 ? 1.979 -8.766 2.189 1.00 82.94 90 GLY A CA 1
ATOM 694 C C . GLY A 1 90 ? 2.989 -9.879 1.892 1.00 82.94 90 GLY A C 1
ATOM 695 O O . GLY A 1 90 ? 3.525 -10.508 2.800 1.00 82.94 90 GLY A O 1
ATOM 696 N N . ALA A 1 91 ? 3.234 -10.160 0.614 1.00 84.06 91 ALA A N 1
ATOM 697 C CA . ALA A 1 91 ? 4.090 -11.240 0.132 1.00 84.06 91 ALA A CA 1
ATOM 698 C C . ALA A 1 91 ? 5.400 -10.732 -0.496 1.00 84.06 91 ALA A C 1
ATOM 700 O O . ALA A 1 91 ? 6.150 -11.516 -1.078 1.00 84.06 91 ALA A O 1
ATOM 701 N N . MET A 1 92 ? 5.683 -9.427 -0.414 1.00 85.88 92 MET A N 1
ATOM 702 C CA . MET A 1 92 ? 6.925 -8.859 -0.938 1.00 85.88 92 MET A CA 1
ATOM 703 C C . MET A 1 92 ? 8.134 -9.409 -0.176 1.00 85.88 92 MET A C 1
ATOM 705 O O . MET A 1 92 ? 8.179 -9.365 1.053 1.00 85.88 92 MET A O 1
ATOM 709 N N . SER A 1 93 ? 9.129 -9.901 -0.916 1.00 80.88 93 SER A N 1
ATOM 710 C CA . SER A 1 93 ? 10.375 -10.404 -0.342 1.00 80.88 93 SER A CA 1
ATOM 711 C C . SER A 1 93 ? 11.531 -9.441 -0.600 1.00 80.88 93 SER A C 1
ATOM 713 O O . SER A 1 93 ? 11.652 -8.863 -1.684 1.00 80.88 93 SER A O 1
ATOM 715 N N . SER A 1 94 ? 12.430 -9.322 0.376 1.00 81.69 94 SER A N 1
ATOM 716 C CA . SER A 1 94 ? 13.681 -8.570 0.231 1.00 81.69 94 SER A CA 1
ATOM 717 C C . SER A 1 94 ? 14.568 -9.118 -0.890 1.00 81.69 94 SER A C 1
ATOM 719 O O . SER A 1 94 ? 15.354 -8.384 -1.482 1.00 81.69 94 SER A O 1
ATOM 721 N N . ASP A 1 95 ? 14.445 -10.412 -1.193 1.00 81.88 95 ASP A N 1
ATOM 722 C CA . ASP A 1 95 ? 15.209 -11.062 -2.256 1.00 81.88 95 ASP A CA 1
ATOM 723 C C . ASP A 1 95 ? 14.746 -10.569 -3.629 1.00 81.88 95 ASP A C 1
ATOM 725 O O . ASP A 1 95 ? 15.576 -10.279 -4.489 1.00 81.88 95 ASP A O 1
ATOM 729 N N . THR A 1 96 ? 13.434 -10.379 -3.809 1.00 78.50 96 THR A N 1
ATOM 730 C CA . THR A 1 96 ? 12.865 -9.780 -5.024 1.00 78.50 96 THR A CA 1
ATOM 731 C C . THR A 1 96 ? 13.337 -8.337 -5.201 1.00 78.50 96 THR A C 1
ATOM 733 O O . THR A 1 96 ? 13.742 -7.975 -6.300 1.00 78.50 96 THR A O 1
ATOM 736 N N . VAL A 1 97 ? 13.368 -7.528 -4.133 1.00 85.44 97 VAL A N 1
ATOM 737 C CA . VAL A 1 97 ? 13.890 -6.146 -4.193 1.00 85.44 97 VAL A CA 1
ATOM 738 C C . VAL A 1 97 ? 15.364 -6.138 -4.619 1.00 85.44 97 VAL A C 1
ATOM 740 O O . VAL A 1 97 ? 15.739 -5.446 -5.569 1.00 85.44 97 VAL A O 1
ATOM 743 N N . ARG A 1 98 ? 16.200 -6.970 -3.981 1.00 85.56 98 ARG A N 1
ATOM 744 C CA . ARG A 1 98 ? 17.634 -7.077 -4.302 1.00 85.56 98 ARG A CA 1
ATOM 745 C C . ARG A 1 98 ? 17.894 -7.586 -5.721 1.00 85.56 98 ARG A C 1
ATOM 747 O O . ARG A 1 98 ? 18.864 -7.158 -6.341 1.00 85.56 98 ARG A O 1
ATOM 754 N N . ALA A 1 99 ? 17.036 -8.459 -6.247 1.00 83.50 99 ALA A N 1
ATOM 755 C CA . ALA A 1 99 ? 17.150 -8.969 -7.612 1.00 83.50 99 ALA A CA 1
ATOM 756 C C . ALA A 1 99 ? 16.923 -7.881 -8.678 1.00 83.50 99 ALA A C 1
ATOM 758 O O . ALA A 1 99 ? 17.522 -7.941 -9.750 1.00 83.50 99 ALA A O 1
ATOM 759 N N . VAL A 1 100 ? 16.087 -6.879 -8.385 1.00 84.31 100 VAL A N 1
ATOM 760 C CA . VAL A 1 100 ? 15.748 -5.797 -9.327 1.00 84.31 100 VAL A C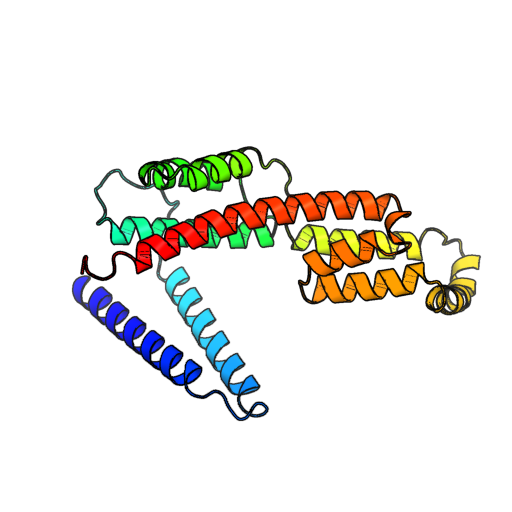A 1
ATOM 761 C C . VAL A 1 100 ? 16.737 -4.634 -9.250 1.00 84.31 100 VAL A C 1
ATOM 763 O O . VAL A 1 100 ? 16.976 -3.969 -10.259 1.00 84.31 100 VAL A O 1
ATOM 766 N N . LYS A 1 101 ? 17.363 -4.416 -8.086 1.00 87.25 101 LYS A N 1
ATOM 767 C CA . LYS A 1 101 ? 18.333 -3.336 -7.851 1.00 87.25 101 LYS A CA 1
ATOM 768 C C . LYS A 1 101 ? 19.359 -3.133 -8.977 1.00 87.25 101 LYS A C 1
ATOM 770 O O . LYS A 1 101 ? 19.455 -2.003 -9.452 1.00 87.25 101 LYS A O 1
ATOM 775 N N . PRO A 1 102 ? 20.120 -4.152 -9.436 1.00 85.50 102 PRO A N 1
ATOM 776 C CA . PRO A 1 102 ? 21.137 -3.926 -10.464 1.00 85.50 102 PRO A CA 1
ATOM 777 C C . PRO A 1 102 ? 20.540 -3.402 -11.776 1.00 85.50 102 PRO A C 1
ATOM 779 O O . PRO A 1 102 ? 21.159 -2.566 -12.420 1.00 85.50 102 PRO A O 1
ATOM 782 N N . MET A 1 103 ? 19.327 -3.830 -12.138 1.00 82.56 103 MET A N 1
ATOM 783 C CA . MET A 1 103 ? 18.664 -3.401 -13.375 1.00 82.56 103 MET A CA 1
ATOM 784 C C . MET A 1 103 ? 18.183 -1.951 -13.294 1.00 82.56 103 MET A C 1
ATOM 786 O O . MET A 1 103 ? 18.240 -1.210 -14.269 1.00 82.56 103 MET A O 1
ATOM 790 N N . LEU A 1 104 ? 17.706 -1.532 -12.122 1.00 85.69 104 LEU A N 1
ATOM 791 C CA . LEU A 1 104 ? 17.280 -0.155 -11.891 1.00 85.69 104 LEU A CA 1
ATOM 792 C C . LEU A 1 104 ? 18.471 0.806 -11.767 1.00 85.69 104 LEU A C 1
ATOM 794 O O . LEU A 1 104 ? 18.386 1.928 -12.260 1.00 85.69 104 LEU A O 1
ATOM 798 N N . ALA A 1 105 ? 19.598 0.353 -11.210 1.00 84.81 105 ALA A N 1
ATOM 799 C CA . ALA A 1 105 ? 20.827 1.145 -11.118 1.00 84.81 105 ALA A CA 1
ATOM 800 C C . ALA A 1 105 ? 21.408 1.513 -12.501 1.00 84.81 105 ALA A C 1
ATOM 802 O O . ALA A 1 105 ? 22.020 2.570 -12.665 1.00 84.81 105 ALA A O 1
ATOM 803 N N . GLU A 1 106 ? 21.183 0.686 -13.531 1.00 81.81 106 GLU A N 1
ATOM 804 C CA . GLU A 1 106 ? 21.582 0.998 -14.915 1.00 81.81 106 GLU A CA 1
ATOM 805 C C . GLU A 1 106 ? 20.888 2.253 -15.468 1.00 81.81 106 GLU A C 1
ATOM 807 O O . GLU A 1 106 ? 21.434 2.920 -16.350 1.00 81.81 106 GLU A O 1
ATOM 812 N N . LEU A 1 107 ? 19.726 2.624 -14.919 1.00 82.44 107 LEU A N 1
ATOM 813 C CA . LEU A 1 107 ? 18.974 3.814 -15.325 1.00 82.44 107 LEU A CA 1
ATOM 814 C C . LEU A 1 107 ? 19.606 5.124 -14.836 1.00 82.44 107 LEU A C 1
ATOM 816 O O . LEU A 1 107 ? 19.201 6.186 -15.318 1.00 82.44 107 LEU A O 1
ATOM 820 N N . ARG A 1 108 ? 20.574 5.049 -13.905 1.00 85.00 108 ARG A N 1
ATOM 821 C CA . ARG A 1 108 ? 21.293 6.189 -13.301 1.00 85.00 108 ARG A CA 1
ATOM 822 C C . ARG A 1 108 ? 20.348 7.294 -12.823 1.00 85.00 108 ARG A C 1
ATOM 824 O O . ARG A 1 108 ? 20.584 8.480 -13.057 1.00 85.00 108 ARG A O 1
ATOM 831 N N . ASP A 1 109 ? 19.248 6.888 -12.200 1.00 89.56 109 ASP A N 1
ATOM 832 C CA . ASP A 1 109 ? 18.214 7.780 -11.692 1.00 89.56 109 ASP A CA 1
ATOM 833 C C . ASP A 1 109 ? 18.307 7.861 -10.177 1.00 89.56 109 ASP A C 1
ATOM 835 O O . ASP A 1 109 ? 18.021 6.898 -9.467 1.00 89.56 109 ASP A O 1
ATOM 839 N N . ARG A 1 110 ? 18.681 9.043 -9.691 1.00 92.94 110 ARG A N 1
ATOM 840 C CA . ARG A 1 110 ? 18.884 9.280 -8.268 1.00 92.94 110 ARG A CA 1
ATOM 841 C C . ARG A 1 110 ? 17.626 9.007 -7.437 1.00 92.94 110 ARG A C 1
ATOM 843 O O . ARG A 1 110 ? 17.743 8.458 -6.349 1.00 92.94 110 ARG A O 1
ATOM 850 N N . GLU A 1 111 ? 16.440 9.363 -7.928 1.00 93.19 111 GLU A N 1
ATOM 851 C CA . GLU A 1 111 ? 15.195 9.185 -7.165 1.00 93.19 111 GLU A CA 1
ATOM 852 C C . GLU A 1 111 ? 14.780 7.706 -7.104 1.00 93.19 111 GLU A C 1
ATOM 854 O O . GLU A 1 111 ? 14.208 7.256 -6.105 1.00 93.19 111 GLU A O 1
ATOM 859 N N . ILE A 1 112 ? 15.099 6.931 -8.151 1.00 92.50 112 ILE A N 1
ATOM 860 C CA . ILE A 1 112 ? 14.935 5.470 -8.148 1.00 92.50 112 ILE A CA 1
ATOM 861 C C . ILE A 1 112 ? 15.898 4.833 -7.145 1.00 92.50 112 ILE A C 1
ATOM 863 O O . ILE A 1 112 ? 15.470 3.982 -6.367 1.00 92.50 112 ILE A O 1
ATOM 867 N N . ASP A 1 113 ? 17.165 5.248 -7.134 1.00 91.06 113 ASP A N 1
ATOM 868 C CA . ASP A 1 113 ? 18.176 4.705 -6.220 1.00 91.06 113 ASP A CA 1
ATOM 869 C C . ASP A 1 113 ? 17.828 4.994 -4.749 1.00 91.06 113 ASP A C 1
ATOM 871 O O . ASP A 1 113 ? 17.871 4.091 -3.908 1.00 91.06 113 ASP A O 1
ATOM 875 N N . GLU A 1 114 ? 17.408 6.225 -4.441 1.00 92.88 114 GLU A N 1
ATOM 876 C CA . GLU A 1 114 ? 16.937 6.615 -3.105 1.00 92.88 114 GLU A CA 1
ATOM 877 C C . GLU A 1 114 ? 15.694 5.805 -2.695 1.00 92.88 114 GLU A C 1
ATOM 879 O O . GLU A 1 114 ? 15.620 5.288 -1.577 1.00 92.88 114 GLU A O 1
ATOM 884 N N . SER A 1 115 ? 14.741 5.610 -3.613 1.00 93.69 115 SER A N 1
ATOM 885 C CA . SER A 1 115 ? 13.542 4.806 -3.346 1.00 93.69 115 SER A CA 1
ATOM 886 C C . SER A 1 115 ? 13.867 3.332 -3.118 1.00 93.69 115 SER A C 1
ATOM 888 O O . SER A 1 115 ? 13.318 2.711 -2.209 1.00 93.69 115 SER A O 1
ATOM 890 N N . LEU A 1 116 ? 14.800 2.766 -3.882 1.00 90.94 116 LEU A N 1
ATOM 891 C CA . LEU A 1 116 ? 15.263 1.395 -3.681 1.00 90.94 116 LEU A CA 1
ATOM 892 C C . LEU A 1 116 ? 15.910 1.194 -2.319 1.00 90.94 116 LEU A C 1
ATOM 894 O O . LEU A 1 116 ? 15.679 0.162 -1.695 1.00 90.94 116 LEU A O 1
ATOM 898 N N . GLN A 1 117 ? 16.678 2.168 -1.836 1.00 90.25 117 GLN A N 1
ATOM 899 C CA . GLN A 1 117 ? 17.284 2.088 -0.511 1.00 90.25 117 GLN A CA 1
ATOM 900 C C . GLN A 1 117 ? 16.221 1.979 0.593 1.00 90.25 117 GLN A C 1
ATOM 902 O O . GLN A 1 117 ? 16.402 1.229 1.555 1.00 90.25 117 GLN A O 1
ATOM 907 N N . VAL A 1 118 ? 15.089 2.674 0.450 1.00 89.19 118 VAL A N 1
ATOM 908 C CA . VAL A 1 118 ? 13.953 2.537 1.376 1.00 89.19 118 VAL A CA 1
ATOM 909 C C . VAL A 1 118 ? 13.345 1.134 1.290 1.00 89.19 118 VAL A C 1
ATOM 911 O O . VAL A 1 118 ? 13.119 0.502 2.323 1.00 89.19 118 VAL A O 1
ATOM 914 N N . LEU A 1 119 ? 13.154 0.606 0.077 1.00 89.06 119 LEU A N 1
ATOM 915 C CA . LEU A 1 119 ? 12.602 -0.737 -0.142 1.00 89.06 119 LEU A CA 1
ATOM 916 C C . LEU A 1 119 ? 13.527 -1.864 0.339 1.00 89.06 119 LEU A C 1
ATOM 918 O O . LEU A 1 119 ? 13.047 -2.910 0.764 1.00 89.06 119 LEU A O 1
ATOM 922 N N . GLU A 1 120 ? 14.846 -1.685 0.299 1.00 86.06 120 GLU A N 1
ATOM 923 C CA . GLU A 1 120 ? 15.803 -2.673 0.815 1.00 86.06 120 GLU A CA 1
ATOM 924 C C . GLU A 1 120 ? 15.796 -2.758 2.340 1.00 86.06 120 GLU A C 1
ATOM 926 O O . GLU A 1 120 ? 15.961 -3.840 2.906 1.00 86.06 120 GLU A O 1
ATOM 931 N N . ASN A 1 121 ? 15.580 -1.620 2.998 1.00 82.44 121 ASN A N 1
ATOM 932 C CA . ASN A 1 121 ? 15.485 -1.527 4.452 1.00 82.44 121 ASN A CA 1
ATOM 933 C C . ASN A 1 121 ? 14.091 -1.906 4.980 1.00 82.44 121 ASN A C 1
ATOM 935 O O . ASN A 1 121 ? 13.869 -1.939 6.194 1.00 82.44 121 ASN A O 1
ATOM 939 N N . PHE A 1 122 ? 13.153 -2.223 4.085 1.00 77.62 122 PHE A N 1
ATOM 940 C CA . PHE A 1 122 ? 11.827 -2.708 4.432 1.00 77.62 122 PHE A CA 1
ATOM 941 C C . PHE A 1 122 ? 11.918 -4.105 5.065 1.00 77.62 122 PHE A C 1
ATOM 943 O O . PHE A 1 122 ? 12.048 -5.129 4.395 1.00 77.62 122 PHE A O 1
ATOM 950 N N . THR A 1 123 ? 11.860 -4.142 6.395 1.00 69.44 123 THR A N 1
ATOM 951 C CA . THR A 1 123 ? 11.880 -5.376 7.201 1.00 69.44 123 THR A CA 1
ATOM 952 C C . THR A 1 123 ? 10.492 -5.795 7.684 1.00 69.44 123 THR A C 1
ATOM 954 O O . THR A 1 123 ? 10.285 -6.948 8.074 1.00 69.44 123 THR A O 1
ATOM 957 N N . HIS A 1 124 ? 9.525 -4.879 7.643 1.00 66.19 124 HIS A N 1
ATOM 958 C CA . HIS A 1 124 ? 8.138 -5.149 8.000 1.00 66.19 124 HIS A CA 1
ATOM 959 C C . HIS A 1 124 ? 7.476 -6.022 6.936 1.00 66.19 124 HIS A C 1
ATOM 961 O O . HIS A 1 124 ? 7.638 -5.791 5.755 1.00 66.19 124 HIS A O 1
ATOM 967 N N . ARG A 1 125 ? 6.698 -7.031 7.332 1.00 67.44 125 ARG A N 1
ATOM 968 C CA . ARG A 1 125 ? 5.994 -7.928 6.392 1.00 67.44 125 ARG A CA 1
ATOM 969 C C . ARG A 1 125 ? 4.509 -7.590 6.247 1.00 67.44 125 ARG A C 1
ATOM 971 O O . ARG A 1 125 ? 3.702 -8.482 6.015 1.00 67.44 125 ARG A O 1
ATOM 978 N N . LYS A 1 126 ? 4.134 -6.331 6.472 1.00 82.25 126 LYS A N 1
ATOM 979 C CA . LYS A 1 126 ? 2.735 -5.901 6.402 1.00 82.25 126 LYS A CA 1
ATOM 980 C C . LYS A 1 126 ? 2.483 -5.214 5.067 1.00 82.25 126 LYS A C 1
ATOM 982 O O . LYS A 1 126 ? 3.162 -4.243 4.748 1.00 82.25 126 LYS A O 1
ATOM 987 N N . GLY A 1 127 ? 1.530 -5.736 4.306 1.00 84.62 127 GLY A N 1
ATOM 988 C CA . GLY A 1 127 ? 0.895 -5.055 3.187 1.00 84.62 127 GLY A CA 1
ATOM 989 C C . GLY A 1 127 ? -0.510 -4.588 3.562 1.00 84.62 127 GLY A C 1
ATOM 990 O O . GLY A 1 127 ? -0.953 -4.714 4.706 1.00 84.62 127 GLY A O 1
ATOM 991 N N . TYR A 1 128 ? -1.255 -4.085 2.577 1.00 88.69 128 TYR A N 1
ATOM 992 C CA . TYR A 1 128 ? -2.636 -3.630 2.781 1.00 88.69 128 TYR A CA 1
ATOM 993 C C . TYR A 1 128 ? -3.569 -4.731 3.300 1.00 88.69 128 TYR A C 1
ATOM 995 O O . TYR A 1 128 ? -4.492 -4.449 4.068 1.00 88.69 128 TYR A O 1
ATOM 1003 N N . ARG A 1 129 ? -3.329 -5.992 2.917 1.00 88.44 129 ARG A N 1
ATOM 1004 C CA . ARG A 1 129 ? -4.097 -7.135 3.427 1.00 88.44 129 ARG A CA 1
ATOM 1005 C C . ARG A 1 129 ? -3.946 -7.284 4.942 1.00 88.44 129 ARG A C 1
ATOM 1007 O O . ARG A 1 129 ? -4.953 -7.361 5.641 1.00 88.44 129 ARG A O 1
ATOM 1014 N N . GLU A 1 130 ? -2.717 -7.294 5.445 1.00 89.62 130 GLU A N 1
ATOM 1015 C CA . GLU A 1 130 ? -2.425 -7.463 6.872 1.00 89.62 130 GLU A CA 1
ATOM 1016 C C . GLU A 1 130 ? -2.956 -6.274 7.677 1.00 89.62 130 GLU A C 1
ATOM 1018 O O . GLU A 1 130 ? -3.599 -6.470 8.705 1.00 89.62 130 GLU A O 1
ATOM 1023 N N . ILE A 1 131 ? -2.790 -5.049 7.165 1.00 92.06 131 ILE A N 1
ATOM 1024 C CA . ILE A 1 131 ? -3.372 -3.836 7.762 1.00 92.06 131 ILE A CA 1
ATOM 1025 C C . ILE A 1 131 ? -4.890 -3.987 7.924 1.00 92.06 131 ILE A C 1
ATOM 1027 O O . ILE A 1 131 ? -5.449 -3.723 8.991 1.00 92.06 131 ILE A O 1
ATOM 1031 N N . LYS A 1 132 ? -5.578 -4.466 6.887 1.00 92.12 132 LYS A N 1
ATOM 1032 C CA . LYS A 1 132 ? -7.029 -4.668 6.912 1.00 92.12 132 LYS A CA 1
ATOM 1033 C C . LYS A 1 132 ? -7.459 -5.748 7.910 1.00 92.12 132 LYS A C 1
ATOM 1035 O O . LYS A 1 132 ? -8.464 -5.591 8.608 1.00 92.12 132 LYS A O 1
ATOM 1040 N N . GLU A 1 133 ? -6.712 -6.843 8.001 1.00 90.81 133 GLU A N 1
ATOM 1041 C CA . GLU A 1 133 ? -6.965 -7.915 8.971 1.00 90.81 133 GLU A CA 1
ATOM 1042 C C . GLU A 1 133 ? -6.746 -7.455 10.417 1.00 90.81 133 GLU A C 1
ATOM 1044 O O . GLU A 1 133 ? -7.554 -7.770 11.298 1.00 90.81 133 GLU A O 1
ATOM 1049 N N . GLU A 1 134 ? -5.712 -6.654 10.661 1.00 90.56 134 GLU A N 1
ATOM 1050 C CA . GLU A 1 134 ? -5.418 -6.096 11.979 1.00 90.56 134 GLU A CA 1
ATOM 1051 C C . GLU A 1 134 ? -6.500 -5.131 12.454 1.00 90.56 134 GLU A C 1
ATOM 1053 O O . GLU A 1 134 ? -6.919 -5.225 13.610 1.00 90.56 134 GLU A O 1
ATOM 1058 N N . LEU A 1 135 ? -7.033 -4.278 11.573 1.00 91.75 135 LEU A N 1
ATOM 1059 C CA . LEU A 1 135 ? -8.150 -3.397 11.923 1.00 91.75 135 LEU A CA 1
ATOM 1060 C C . LEU A 1 135 ? -9.367 -4.204 12.398 1.00 91.75 135 LEU A C 1
ATOM 1062 O O . LEU A 1 135 ? -9.953 -3.921 13.449 1.00 91.75 135 LEU A O 1
ATOM 1066 N N . ARG A 1 136 ? -9.703 -5.280 11.674 1.00 89.69 136 ARG A N 1
ATOM 1067 C CA . ARG A 1 136 ? -10.793 -6.198 12.049 1.00 89.69 136 ARG A CA 1
ATOM 1068 C C . ARG A 1 136 ? -10.520 -6.885 13.387 1.00 89.69 136 ARG A C 1
ATOM 1070 O O . ARG A 1 136 ? -11.446 -7.095 14.174 1.00 89.69 136 ARG A O 1
ATOM 1077 N N . ALA A 1 137 ? -9.268 -7.242 13.667 1.00 87.50 137 ALA A N 1
ATOM 1078 C CA . ALA A 1 137 ? -8.874 -7.827 14.946 1.00 87.50 137 ALA A CA 1
ATOM 1079 C C . ALA A 1 137 ? -8.988 -6.818 16.103 1.00 87.50 137 ALA A C 1
ATOM 1081 O O . ALA A 1 137 ? -9.449 -7.185 17.189 1.00 87.50 137 ALA A O 1
ATOM 1082 N N . ILE A 1 138 ? -8.628 -5.551 15.874 1.00 86.38 138 ILE A N 1
ATOM 1083 C CA . ILE A 1 138 ? -8.801 -4.462 16.844 1.00 86.38 138 ILE A CA 1
ATOM 1084 C C . ILE A 1 138 ? -1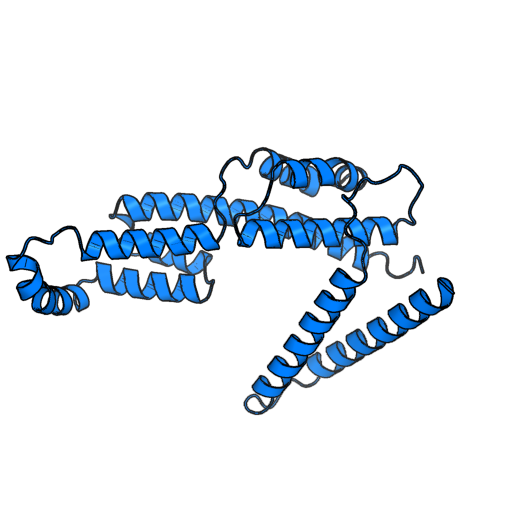0.285 -4.304 17.173 1.00 86.38 138 ILE A C 1
ATOM 1086 O O . ILE A 1 138 ? -10.646 -4.406 18.349 1.00 86.38 138 ILE A O 1
ATOM 1090 N N . LYS A 1 139 ? -11.154 -4.197 16.161 1.00 84.06 139 LYS A N 1
ATOM 1091 C CA . LYS A 1 139 ? -12.609 -4.107 16.354 1.00 84.06 139 LYS A CA 1
ATOM 1092 C C . LYS A 1 139 ? -13.163 -5.260 17.183 1.00 84.06 139 LYS A C 1
ATOM 1094 O O . LYS A 1 139 ? -13.866 -5.043 18.167 1.00 84.06 139 LYS A O 1
ATOM 1099 N N . LYS A 1 140 ? -12.819 -6.500 16.815 1.00 79.56 140 LYS A N 1
ATOM 1100 C CA . LYS A 1 140 ? -13.254 -7.699 17.551 1.00 79.56 140 LYS A CA 1
ATOM 1101 C C . LYS A 1 140 ? -12.801 -7.657 19.007 1.00 79.56 140 LYS A C 1
ATOM 1103 O O . LYS A 1 140 ? -13.579 -8.001 19.889 1.00 79.56 140 LYS A O 1
ATOM 1108 N N . SER A 1 141 ? -11.569 -7.225 19.272 1.00 76.12 141 SER A N 1
ATOM 1109 C CA . SER A 1 141 ? -11.061 -7.130 20.644 1.00 76.12 141 SER A CA 1
ATOM 1110 C C . SER A 1 141 ? -11.782 -6.070 21.476 1.00 76.12 141 SER A C 1
ATOM 1112 O O . SER A 1 141 ? -12.085 -6.329 22.636 1.00 76.12 141 SER A O 1
ATOM 1114 N N . LEU A 1 142 ? -12.120 -4.926 20.874 1.00 70.31 142 LEU A N 1
ATOM 1115 C CA . LEU A 1 142 ? -12.907 -3.877 21.523 1.00 70.31 142 LEU A CA 1
ATOM 1116 C C . LEU A 1 142 ? -14.341 -4.350 21.797 1.00 70.31 142 LEU A C 1
ATOM 1118 O O . LEU A 1 142 ? -14.907 -4.028 22.834 1.00 70.31 142 LEU A O 1
ATOM 1122 N N . HIS A 1 143 ? -14.906 -5.172 20.909 1.00 66.12 143 HIS A N 1
ATOM 1123 C CA . HIS A 1 143 ? -16.262 -5.700 21.060 1.00 66.12 143 HIS A CA 1
ATOM 1124 C C . HIS A 1 143 ? -16.362 -6.835 22.096 1.00 66.12 143 HIS A C 1
ATOM 1126 O O . HIS A 1 143 ? -17.386 -6.983 22.756 1.00 66.12 143 HIS A O 1
ATOM 1132 N N . PHE A 1 144 ? -15.314 -7.653 22.246 1.00 58.56 144 PHE A N 1
ATOM 1133 C CA . PHE A 1 144 ? -15.348 -8.881 23.054 1.00 58.56 144 PHE A CA 1
ATOM 1134 C C . PHE A 1 144 ? -14.488 -8.855 24.327 1.00 58.56 144 PHE A C 1
ATOM 1136 O O . PHE A 1 144 ? -14.529 -9.815 25.099 1.00 58.56 144 PHE A O 1
ATOM 1143 N N . GLY A 1 145 ? -13.758 -7.769 24.598 1.00 51.09 145 GLY A N 1
ATOM 1144 C CA . GLY A 1 145 ? -12.931 -7.593 25.801 1.00 51.09 145 GLY A CA 1
ATOM 1145 C C . GLY A 1 145 ? -13.694 -7.562 27.136 1.00 51.09 145 GLY A C 1
ATOM 1146 O O . GLY A 1 145 ? -13.082 -7.363 28.182 1.00 51.09 145 GLY A O 1
ATOM 1147 N N . HIS A 1 146 ? -15.016 -7.763 27.132 1.00 47.28 146 HIS A N 1
ATOM 1148 C CA . HIS A 1 146 ? -15.884 -7.724 28.316 1.00 47.28 146 HIS A CA 1
ATOM 1149 C C . HIS A 1 146 ? -16.674 -9.022 28.576 1.00 47.28 146 HIS A C 1
ATOM 1151 O O . HIS A 1 146 ? -17.570 -9.053 29.412 1.00 47.28 146 HIS A O 1
ATOM 1157 N N . ASN A 1 147 ? -16.356 -10.138 27.920 1.00 44.16 147 ASN A N 1
ATOM 1158 C CA . ASN A 1 147 ? -17.243 -11.307 27.904 1.00 44.16 147 ASN A CA 1
ATOM 1159 C C . ASN A 1 147 ? -17.118 -12.272 29.103 1.00 44.16 147 ASN A C 1
ATOM 1161 O O . ASN A 1 147 ? -16.550 -13.357 28.984 1.00 44.16 147 ASN A O 1
ATOM 1165 N N . GLY A 1 148 ? -17.765 -11.939 30.222 1.00 53.44 148 GLY A N 1
ATOM 1166 C CA . GLY A 1 148 ? -18.343 -12.937 31.139 1.00 53.44 148 GLY A CA 1
ATOM 1167 C C . GLY A 1 148 ? -19.742 -13.407 30.674 1.00 53.44 148 GLY A C 1
ATOM 1168 O O . GLY A 1 148 ? -20.351 -12.748 29.828 1.00 53.44 148 GLY A O 1
ATOM 1169 N N . PRO A 1 149 ? -20.315 -14.503 31.222 1.00 57.12 149 PRO A N 1
ATOM 1170 C CA . PRO A 1 149 ? -21.641 -15.024 30.836 1.00 57.12 149 PRO A CA 1
ATOM 1171 C C . PRO A 1 149 ? -22.776 -13.992 30.940 1.00 57.12 149 PRO A C 1
ATOM 1173 O O . PRO A 1 149 ? -23.694 -13.987 30.124 1.00 57.12 149 PRO A O 1
ATOM 1176 N N . VAL A 1 150 ? -22.673 -13.079 31.909 1.00 53.69 150 VAL A N 1
ATOM 1177 C CA . VAL A 1 150 ? -23.610 -11.967 32.143 1.00 53.69 150 VAL A CA 1
ATOM 1178 C C . VAL A 1 150 ? -23.523 -10.910 31.034 1.00 53.69 150 VAL A C 1
ATOM 1180 O O . VAL A 1 150 ? -24.537 -10.370 30.593 1.00 53.69 150 VAL A O 1
ATOM 1183 N N . MET A 1 151 ? -22.323 -10.671 30.504 1.00 52.19 151 MET A N 1
ATOM 1184 C CA . MET A 1 151 ? -22.091 -9.678 29.457 1.00 52.19 151 MET A CA 1
ATOM 1185 C C . MET A 1 151 ? -22.600 -10.112 28.080 1.00 52.19 151 MET A C 1
ATOM 1187 O O . MET A 1 151 ? -22.903 -9.251 27.271 1.00 52.19 151 MET A O 1
ATOM 1191 N N . LYS A 1 152 ? -22.819 -11.411 27.821 1.00 53.25 152 LYS A N 1
ATOM 1192 C CA . LYS A 1 152 ? -23.515 -11.877 26.600 1.00 53.25 152 LYS A CA 1
ATOM 1193 C C . LYS A 1 152 ? -24.991 -11.468 26.541 1.00 53.25 152 LYS A C 1
ATOM 1195 O O . LYS A 1 152 ? -25.532 -11.310 25.453 1.00 53.25 152 LYS A O 1
ATOM 1200 N N . TYR A 1 153 ? -25.652 -11.332 27.691 1.00 49.94 153 TYR A N 1
ATOM 1201 C CA . TYR A 1 153 ? -27.039 -10.857 27.751 1.00 49.94 153 TYR A CA 1
ATOM 1202 C C . TYR A 1 153 ? -27.108 -9.328 27.686 1.00 49.94 153 TYR A C 1
ATOM 1204 O O . TYR A 1 153 ? -27.988 -8.779 27.025 1.00 49.94 153 TYR A O 1
ATOM 1212 N N . LEU A 1 154 ? -26.136 -8.643 28.297 1.00 48.75 154 LEU A N 1
ATOM 1213 C CA . LEU A 1 154 ? -25.998 -7.188 28.208 1.00 48.75 154 LEU A CA 1
ATOM 1214 C C . LEU A 1 154 ? -25.420 -6.723 26.867 1.00 48.75 154 LEU A C 1
ATOM 1216 O O . LEU A 1 154 ? -25.651 -5.581 26.492 1.00 48.75 154 LEU A O 1
ATOM 1220 N N . SER A 1 155 ? -24.745 -7.585 26.098 1.00 49.34 155 SER A N 1
ATOM 1221 C CA . SER A 1 155 ? -24.097 -7.201 24.839 1.00 49.34 155 SER A CA 1
ATOM 1222 C C . SER A 1 155 ? -25.085 -6.661 23.816 1.00 49.34 155 SER A C 1
ATOM 1224 O O . SER A 1 155 ? -24.705 -5.818 23.023 1.00 49.34 155 SER A O 1
ATOM 1226 N N . LYS A 1 156 ? -26.354 -7.092 23.832 1.00 50.53 156 LYS A N 1
ATOM 1227 C CA . LYS A 1 156 ? -27.397 -6.519 22.964 1.00 50.53 156 LYS A CA 1
ATOM 1228 C C . LYS A 1 156 ? -27.732 -5.070 23.333 1.00 50.53 156 LYS A C 1
ATOM 1230 O O . LYS A 1 156 ? -27.902 -4.259 22.434 1.00 50.53 156 LYS A O 1
ATOM 1235 N N . TRP A 1 157 ? -27.787 -4.752 24.627 1.00 47.62 157 TRP A N 1
ATOM 1236 C CA . TRP A 1 157 ? -28.022 -3.393 25.130 1.00 47.62 157 TRP A CA 1
ATOM 1237 C C . TRP A 1 157 ? -26.784 -2.511 24.962 1.00 47.62 157 TRP A C 1
ATOM 1239 O O . TRP A 1 157 ? -26.878 -1.428 24.401 1.00 47.62 157 TRP A O 1
ATOM 1249 N N . ILE A 1 158 ? -25.607 -3.037 25.307 1.00 52.12 158 ILE A N 1
ATOM 1250 C CA . ILE A 1 158 ? -24.311 -2.393 25.075 1.00 52.12 158 ILE A CA 1
ATOM 1251 C C . ILE A 1 158 ? -24.073 -2.176 23.581 1.00 52.12 158 ILE A C 1
ATOM 1253 O O . ILE A 1 158 ? -23.497 -1.170 23.222 1.00 52.12 158 ILE A O 1
ATOM 1257 N N . SER A 1 159 ? -24.538 -3.051 22.683 1.00 53.38 159 SER A N 1
ATOM 1258 C CA . SER A 1 159 ? -24.401 -2.824 21.237 1.00 53.38 159 SER A CA 1
ATOM 1259 C C . SER A 1 159 ? -25.274 -1.670 20.733 1.00 53.38 159 SER A C 1
ATOM 1261 O O . SER A 1 159 ? -24.885 -1.025 19.764 1.00 53.38 159 SER A O 1
ATOM 1263 N N . ILE A 1 160 ? -26.428 -1.415 21.365 1.00 50.16 160 ILE A N 1
ATOM 1264 C CA . ILE A 1 160 ? -27.308 -0.274 21.058 1.00 50.16 160 ILE A CA 1
ATOM 1265 C C . ILE A 1 160 ? -26.710 1.019 21.632 1.00 50.16 160 ILE A C 1
ATOM 1267 O O . ILE A 1 160 ? -26.641 2.018 20.923 1.00 50.16 160 ILE A O 1
ATOM 1271 N N . GLU A 1 161 ? -26.207 0.983 22.868 1.00 50.22 161 GLU A N 1
ATOM 1272 C CA . GLU A 1 161 ? -25.499 2.103 23.508 1.00 50.22 161 GLU A CA 1
ATOM 1273 C C . GLU A 1 161 ? -24.202 2.447 22.752 1.00 50.22 161 GLU A C 1
ATOM 1275 O O . GLU A 1 161 ? -23.951 3.601 22.422 1.00 50.22 161 GLU A O 1
ATOM 1280 N N . ASN A 1 162 ? -23.439 1.426 22.352 1.00 55.56 162 ASN A N 1
ATOM 1281 C CA . ASN A 1 162 ? -22.216 1.558 21.565 1.00 55.56 162 ASN A CA 1
ATOM 1282 C C . ASN A 1 162 ? -22.483 2.040 20.134 1.00 55.56 162 ASN A C 1
ATOM 1284 O O . ASN A 1 162 ? -21.617 2.668 19.555 1.00 55.56 162 ASN A O 1
ATOM 1288 N N . HIS A 1 163 ? -23.648 1.793 19.523 1.00 54.97 163 HIS A N 1
ATOM 1289 C CA . HIS A 1 163 ? -23.973 2.409 18.221 1.00 54.97 163 HIS A CA 1
ATOM 1290 C C . HIS A 1 163 ? -24.181 3.932 18.310 1.00 54.97 163 HIS A C 1
ATOM 1292 O O . HIS A 1 163 ? -24.037 4.628 17.301 1.00 54.97 163 HIS A O 1
ATOM 1298 N N . ASN A 1 164 ? -24.472 4.449 19.506 1.00 56.53 164 ASN A N 1
ATOM 1299 C CA . ASN A 1 164 ? -24.508 5.884 19.797 1.00 56.53 164 ASN A CA 1
ATOM 1300 C C . ASN A 1 164 ? -23.173 6.430 20.321 1.00 56.53 164 ASN A C 1
ATOM 1302 O O . ASN A 1 164 ? -23.016 7.644 20.428 1.00 56.53 164 ASN A O 1
ATOM 1306 N N . ASP A 1 165 ? -22.220 5.559 20.641 1.00 74.19 165 ASP A N 1
ATOM 1307 C CA . ASP A 1 165 ? -20.877 5.951 21.040 1.00 74.19 165 ASP A CA 1
ATOM 1308 C C . ASP A 1 165 ? -20.083 6.375 19.798 1.00 74.19 165 ASP A C 1
ATOM 1310 O O . ASP A 1 165 ? -19.952 5.655 18.800 1.00 74.19 165 ASP A O 1
ATOM 1314 N N . ARG A 1 166 ? -19.570 7.600 19.872 1.00 80.06 166 ARG A N 1
ATOM 1315 C CA . ARG A 1 166 ? -18.833 8.272 18.809 1.00 80.06 166 ARG A CA 1
ATOM 1316 C C . ARG A 1 166 ? -17.626 7.458 18.349 1.00 80.06 166 ARG A C 1
ATOM 1318 O O . ARG A 1 166 ? -17.383 7.373 17.149 1.00 80.06 166 ARG A O 1
ATOM 1325 N N . VAL A 1 167 ? -16.954 6.758 19.264 1.00 80.69 167 VAL A N 1
ATOM 1326 C CA . VAL A 1 167 ? -15.810 5.889 18.951 1.00 80.69 167 VAL A CA 1
ATOM 1327 C C . VAL A 1 167 ? -16.205 4.774 17.980 1.00 80.69 167 VAL A C 1
ATOM 1329 O O . VAL A 1 167 ? -15.445 4.444 17.070 1.00 80.69 167 VAL A O 1
ATOM 1332 N N . TRP A 1 168 ? -17.396 4.193 18.123 1.00 82.50 168 TRP A N 1
ATOM 1333 C CA . TRP A 1 168 ? -17.869 3.123 17.241 1.00 82.50 168 TRP A CA 1
ATOM 1334 C C . TRP A 1 168 ? -18.359 3.636 15.891 1.00 82.50 168 TRP A C 1
ATOM 1336 O O . TRP A 1 168 ? -18.173 2.945 14.886 1.00 82.50 168 TRP A O 1
ATOM 1346 N N . GLN A 1 169 ? -18.950 4.831 15.850 1.00 84.19 169 GLN A N 1
ATOM 1347 C CA . GLN A 1 169 ? -19.309 5.496 14.593 1.00 84.19 169 GLN A CA 1
ATOM 1348 C C . GLN A 1 169 ? -18.059 5.848 13.782 1.00 84.19 169 GLN A C 1
ATOM 1350 O O . GLN A 1 169 ? -17.998 5.574 12.578 1.00 84.19 169 GLN A O 1
ATOM 1355 N N . ASP A 1 170 ? -17.030 6.361 14.456 1.00 88.12 170 ASP A N 1
ATOM 1356 C CA . ASP A 1 170 ? -15.727 6.624 13.854 1.00 88.12 170 ASP A CA 1
ATOM 1357 C C . ASP A 1 170 ? -15.091 5.310 13.366 1.00 88.12 170 ASP A C 1
ATOM 1359 O O . ASP A 1 170 ? -14.569 5.251 12.254 1.00 88.12 170 ASP A O 1
ATOM 1363 N N . PHE A 1 171 ? -15.195 4.215 14.134 1.00 88.31 171 PHE A N 1
ATOM 1364 C CA . PHE A 1 171 ? -14.668 2.906 13.723 1.00 88.31 171 PHE A CA 1
ATOM 1365 C C . PHE A 1 171 ? -15.388 2.340 12.490 1.00 88.31 171 PHE A C 1
ATOM 1367 O O . PHE A 1 171 ? -14.744 1.790 11.598 1.00 88.31 171 PHE A O 1
ATOM 1374 N N . ALA A 1 172 ? -16.715 2.473 12.419 1.00 87.38 172 ALA A N 1
ATOM 1375 C CA . ALA A 1 172 ? -17.496 2.046 11.257 1.00 87.38 172 ALA A CA 1
ATOM 1376 C C . ALA A 1 172 ? -17.130 2.860 10.005 1.00 87.38 172 ALA A C 1
ATOM 1378 O O . ALA A 1 172 ? -16.987 2.305 8.915 1.00 87.38 172 ALA A O 1
ATOM 1379 N N . SER A 1 173 ? -16.919 4.167 10.170 1.00 91.44 173 SER A N 1
ATOM 1380 C CA . SER A 1 173 ? -16.449 5.046 9.095 1.00 91.44 173 SER A CA 1
ATOM 1381 C C . SER A 1 173 ? -15.042 4.657 8.633 1.00 91.44 173 SER A C 1
ATOM 1383 O O . SER A 1 173 ? -14.794 4.554 7.433 1.00 91.44 173 SER A O 1
ATOM 1385 N N . LEU A 1 174 ? -14.147 4.343 9.574 1.00 92.44 174 LEU A N 1
ATOM 1386 C CA . LEU A 1 174 ? -12.793 3.874 9.287 1.00 92.44 174 LEU A CA 1
ATOM 1387 C C . LEU A 1 174 ? -12.793 2.554 8.507 1.00 92.44 174 LEU A C 1
ATOM 1389 O O . LEU A 1 174 ? -12.044 2.413 7.542 1.00 92.44 174 LEU A O 1
ATOM 1393 N N . GLU A 1 175 ? -13.640 1.595 8.886 1.00 91.44 175 GLU A N 1
ATOM 1394 C CA . GLU A 1 175 ? -13.782 0.339 8.144 1.00 91.44 175 GLU A CA 1
ATOM 1395 C C . GLU A 1 175 ? -14.255 0.565 6.711 1.00 91.44 175 GLU A C 1
ATOM 1397 O O . GLU A 1 175 ? -13.688 -0.037 5.804 1.00 91.44 175 GLU A O 1
ATOM 1402 N N . ASN A 1 176 ? -15.228 1.453 6.494 1.00 91.88 176 ASN A N 1
ATOM 1403 C CA . ASN A 1 176 ? -15.709 1.766 5.149 1.00 91.88 176 ASN A CA 1
ATOM 1404 C C . ASN A 1 176 ? -14.591 2.338 4.265 1.00 91.88 176 ASN A C 1
ATOM 1406 O O . ASN A 1 176 ? -14.440 1.902 3.124 1.00 91.88 176 ASN A O 1
ATOM 1410 N N . LEU A 1 177 ? -13.777 3.256 4.799 1.00 93.25 177 LEU A N 1
ATOM 1411 C CA . LEU A 1 177 ? -12.631 3.832 4.083 1.00 93.25 177 LEU A CA 1
ATOM 1412 C C . LEU A 1 177 ? -11.567 2.773 3.767 1.00 93.25 177 LEU A C 1
ATOM 1414 O O . LEU A 1 177 ? -11.043 2.707 2.656 1.00 93.25 177 LEU A O 1
ATOM 1418 N N . VAL A 1 178 ? -11.274 1.890 4.721 1.00 92.25 178 VAL A N 1
ATOM 1419 C CA . VAL A 1 178 ? -10.329 0.781 4.523 1.00 92.25 178 VAL A CA 1
ATOM 1420 C C . VAL A 1 178 ? -10.866 -0.257 3.533 1.00 92.25 178 VAL A C 1
ATOM 1422 O O . VAL A 1 178 ? -10.106 -0.820 2.742 1.00 92.25 178 VAL A O 1
ATOM 1425 N N . ASP A 1 179 ? -12.172 -0.514 3.531 1.00 89.62 179 ASP A N 1
ATOM 1426 C CA . ASP A 1 179 ? -12.811 -1.418 2.580 1.00 89.62 179 ASP A CA 1
ATOM 1427 C C . ASP A 1 179 ? -12.828 -0.848 1.157 1.00 89.62 179 ASP A C 1
ATOM 1429 O O . ASP A 1 179 ? -12.639 -1.620 0.214 1.00 89.62 179 ASP A O 1
ATOM 1433 N N . SER A 1 180 ? -12.955 0.473 1.002 1.00 92.00 180 SER A N 1
ATOM 1434 C CA . SER A 1 180 ? -12.863 1.164 -0.290 1.00 92.00 180 SER A CA 1
ATOM 1435 C C . SER A 1 180 ? -11.428 1.456 -0.747 1.00 92.00 180 SER A C 1
ATOM 1437 O O . SER A 1 180 ? -11.237 1.956 -1.853 1.00 92.00 180 SER A O 1
ATOM 1439 N N . GLY A 1 181 ? -10.416 1.164 0.077 1.00 88.94 181 GLY A N 1
ATOM 1440 C CA . GLY A 1 181 ? -9.012 1.472 -0.219 1.00 88.94 181 GLY A CA 1
ATOM 1441 C C . GLY A 1 181 ? -8.659 2.962 -0.118 1.00 88.94 181 GLY A C 1
ATOM 1442 O O . GLY A 1 181 ? -7.634 3.386 -0.651 1.00 88.94 181 GLY A O 1
ATOM 1443 N N . ALA A 1 182 ? -9.485 3.760 0.561 1.00 92.50 182 ALA A N 1
ATOM 1444 C CA . ALA A 1 182 ? -9.260 5.178 0.836 1.00 92.50 182 ALA A CA 1
ATOM 1445 C C . ALA A 1 182 ? -8.309 5.351 2.038 1.00 92.50 182 ALA A C 1
ATOM 1447 O O . ALA A 1 182 ? -8.679 5.821 3.112 1.00 92.50 182 ALA A O 1
ATOM 1448 N N . TRP A 1 183 ? -7.067 4.895 1.871 1.00 93.06 183 TRP A N 1
ATOM 1449 C CA . TRP A 1 183 ? -6.081 4.778 2.951 1.00 93.06 183 TRP A CA 1
ATOM 1450 C C . TRP A 1 183 ? -5.651 6.120 3.556 1.00 93.06 183 TRP A C 1
ATOM 1452 O O . TRP A 1 183 ? -5.439 6.206 4.763 1.00 93.06 183 TRP A O 1
ATOM 1462 N N . THR A 1 184 ? -5.527 7.164 2.736 1.00 92.75 184 THR A N 1
ATOM 1463 C CA . THR A 1 184 ? -5.173 8.513 3.206 1.00 92.75 184 THR A CA 1
ATOM 1464 C C . THR A 1 184 ? -6.314 9.121 4.015 1.00 92.75 184 THR A C 1
ATOM 1466 O O . THR A 1 184 ? -6.091 9.608 5.121 1.00 92.75 184 THR A O 1
ATOM 1469 N N . ASP A 1 185 ? -7.544 8.995 3.517 1.00 94.94 185 ASP A N 1
ATOM 1470 C CA . ASP A 1 185 ? -8.752 9.462 4.202 1.00 94.94 185 ASP A CA 1
ATOM 1471 C C . ASP A 1 185 ? -8.941 8.724 5.539 1.00 94.94 185 ASP A C 1
ATOM 1473 O O . ASP A 1 185 ? -9.365 9.309 6.533 1.00 94.94 185 ASP A O 1
ATOM 1477 N N . ALA A 1 186 ? -8.570 7.438 5.601 1.00 93.81 186 ALA A N 1
ATOM 1478 C CA . ALA A 1 186 ? -8.565 6.659 6.837 1.00 93.81 186 ALA A CA 1
ATOM 1479 C C . ALA A 1 186 ? -7.591 7.227 7.889 1.00 93.81 186 ALA A C 1
ATOM 1481 O O . ALA A 1 186 ? -7.939 7.289 9.071 1.00 93.81 186 ALA A O 1
ATOM 1482 N N . LEU A 1 187 ? -6.393 7.671 7.485 1.00 94.19 187 LEU A N 1
ATOM 1483 C CA . LEU A 1 187 ? -5.452 8.346 8.390 1.00 94.19 187 LEU A CA 1
ATOM 1484 C C . LEU A 1 187 ? -5.993 9.697 8.866 1.00 94.19 187 LEU A C 1
ATOM 1486 O O . LEU A 1 187 ? -5.892 10.012 10.053 1.00 94.19 187 LEU A O 1
ATOM 1490 N N . GLU A 1 188 ? -6.587 10.475 7.963 1.00 94.81 188 GLU A N 1
ATOM 1491 C CA . GLU A 1 188 ? -7.186 11.768 8.297 1.00 94.81 188 GLU A CA 1
ATOM 1492 C C . GLU A 1 188 ? -8.339 11.610 9.296 1.00 94.81 188 GLU A C 1
ATOM 1494 O O . GLU A 1 188 ? -8.384 12.310 10.312 1.00 94.81 188 GLU A O 1
ATOM 1499 N N . LEU A 1 189 ? -9.222 10.633 9.067 1.00 94.00 189 LEU A N 1
ATOM 1500 C CA . LEU A 1 189 ? -10.306 10.303 9.986 1.00 94.00 189 LEU A CA 1
ATOM 1501 C C . LEU A 1 189 ? -9.763 9.966 11.377 1.00 94.00 189 LEU A C 1
ATOM 1503 O O . LEU A 1 189 ? -10.264 10.493 12.368 1.00 94.00 189 LEU A O 1
ATOM 1507 N N . ILE A 1 190 ? -8.728 9.124 11.481 1.00 91.69 190 ILE A N 1
ATOM 1508 C CA . ILE A 1 190 ? -8.112 8.805 12.779 1.00 91.69 190 ILE A CA 1
ATOM 1509 C C . ILE A 1 190 ? -7.548 10.067 13.427 1.00 91.69 190 ILE A C 1
ATOM 1511 O O . ILE A 1 190 ? -7.781 10.293 14.611 1.00 91.69 190 ILE A O 1
ATOM 1515 N N . GLY A 1 191 ? -6.845 10.909 12.668 1.00 89.69 191 GLY A N 1
ATOM 1516 C CA . GLY A 1 191 ? -6.264 12.156 13.165 1.00 89.69 191 GLY A CA 1
ATOM 1517 C C . GLY A 1 191 ? -7.288 13.108 13.792 1.00 89.69 191 GLY A C 1
ATOM 1518 O O . GLY A 1 191 ? -6.953 13.786 14.768 1.00 89.69 191 GLY A O 1
ATOM 1519 N N . ASN A 1 192 ? -8.517 13.099 13.267 1.00 89.94 192 ASN A N 1
ATOM 1520 C CA . ASN A 1 192 ? -9.620 13.988 13.638 1.00 89.94 192 ASN A CA 1
ATOM 1521 C C . ASN A 1 192 ? -10.680 13.346 14.557 1.00 89.94 192 ASN A C 1
ATOM 1523 O O . ASN A 1 192 ? -11.646 14.016 14.926 1.00 89.94 192 ASN A O 1
ATOM 1527 N N . SER A 1 193 ? -10.525 12.072 14.929 1.00 88.94 193 SER A N 1
ATOM 1528 C CA . SER A 1 193 ? -11.516 11.308 15.700 1.00 88.94 193 SER A CA 1
ATOM 1529 C C . SER A 1 193 ? -11.022 10.904 17.087 1.00 88.94 193 SER A C 1
ATOM 1531 O O . SER A 1 193 ? -9.834 10.976 17.421 1.00 88.94 193 SER A O 1
ATOM 1533 N N . GLU A 1 194 ? -11.949 10.408 17.908 1.00 84.44 194 GLU A N 1
ATOM 1534 C CA . GLU A 1 194 ? -11.631 9.864 19.232 1.00 84.44 194 GLU A CA 1
ATOM 1535 C C . GLU A 1 194 ? -10.839 8.548 19.140 1.00 84.44 194 GLU A C 1
ATOM 1537 O O . GLU A 1 194 ? -10.163 8.160 20.097 1.00 84.44 194 GLU A O 1
ATOM 1542 N N . LEU A 1 195 ? -10.803 7.913 17.960 1.00 84.88 195 LEU A N 1
ATOM 1543 C CA . LEU A 1 195 ? -9.999 6.719 17.684 1.00 84.88 195 LEU A CA 1
ATOM 1544 C C . LEU A 1 195 ? -8.504 6.929 17.924 1.00 84.88 195 LEU A C 1
ATOM 1546 O O . LEU A 1 195 ? -7.811 5.983 18.306 1.00 84.88 195 LEU A O 1
ATOM 1550 N N . LYS A 1 196 ? -7.999 8.159 17.769 1.00 85.06 196 LYS A N 1
ATOM 1551 C CA . LYS A 1 196 ? -6.600 8.493 18.070 1.00 85.06 196 LYS A CA 1
ATOM 1552 C C . LYS A 1 196 ? -6.225 8.203 19.520 1.00 85.06 196 LYS A C 1
ATOM 1554 O O . LYS A 1 196 ? -5.050 7.993 19.806 1.00 85.06 196 LYS A O 1
ATOM 1559 N N . SER A 1 197 ? -7.187 8.194 20.440 1.00 81.88 197 SER A N 1
ATOM 1560 C CA . SER A 1 197 ? -6.943 7.878 21.851 1.00 81.88 197 SER A CA 1
ATOM 1561 C C . SER A 1 197 ? -6.795 6.374 22.121 1.00 81.88 197 SER A C 1
ATOM 1563 O O . SER A 1 197 ? -6.283 5.992 23.172 1.00 81.88 197 SER A O 1
ATOM 1565 N N . VAL A 1 198 ? -7.178 5.509 21.172 1.00 82.75 198 VAL A N 1
ATOM 1566 C CA . VAL A 1 198 ? -7.116 4.050 21.319 1.00 82.75 198 VAL A CA 1
ATOM 1567 C C . VAL A 1 198 ? -5.698 3.556 20.983 1.00 82.75 198 VAL A C 1
ATOM 1569 O O . VAL A 1 198 ? -5.302 3.589 19.815 1.00 82.75 198 VAL A O 1
ATOM 1572 N N . PRO A 1 199 ? -4.918 3.015 21.945 1.00 84.25 199 PRO A N 1
ATOM 1573 C CA . PRO A 1 199 ? -3.501 2.696 21.718 1.00 84.25 199 PRO A CA 1
ATOM 1574 C C . PRO A 1 199 ? -3.253 1.708 20.573 1.00 84.25 199 PRO A C 1
ATOM 1576 O O . PRO A 1 199 ? -2.293 1.841 19.816 1.00 84.25 199 PRO A O 1
ATOM 1579 N N . ARG A 1 200 ? -4.141 0.718 20.403 1.0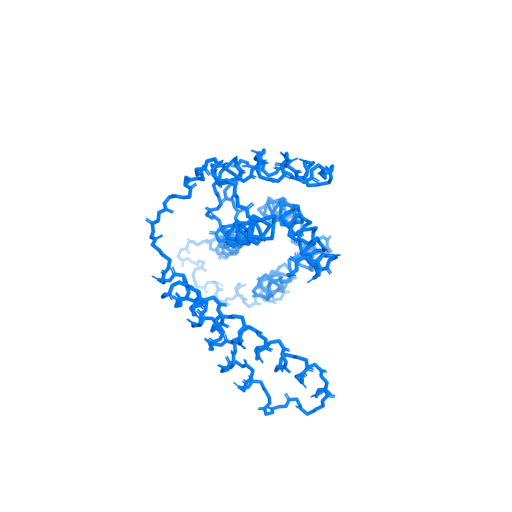0 85.75 200 ARG A N 1
ATOM 1580 C CA . ARG A 1 200 ? -4.039 -0.245 19.296 1.00 85.75 200 ARG A CA 1
ATOM 1581 C C . ARG A 1 200 ? -4.299 0.400 17.935 1.00 85.75 200 ARG A C 1
ATOM 1583 O O . ARG A 1 200 ? -3.676 -0.014 16.964 1.00 85.75 200 ARG A O 1
ATOM 1590 N N . VAL A 1 201 ? -5.167 1.411 17.871 1.00 87.81 201 VAL A N 1
ATOM 1591 C CA . VAL A 1 201 ? -5.407 2.177 16.640 1.00 87.81 201 VAL A CA 1
ATOM 1592 C C . VAL A 1 201 ? -4.205 3.066 16.324 1.00 87.81 201 VAL A C 1
ATOM 1594 O O . VAL A 1 201 ? -3.821 3.153 15.167 1.00 87.81 201 VAL A O 1
ATOM 1597 N N . GLN A 1 202 ? -3.526 3.640 17.323 1.00 89.06 202 GLN A N 1
ATOM 1598 C CA . GLN A 1 202 ? -2.281 4.390 17.089 1.00 89.06 202 GLN A CA 1
ATOM 1599 C C . GLN A 1 202 ? -1.145 3.523 16.528 1.00 89.06 202 GLN A C 1
ATOM 1601 O O . GLN A 1 202 ? -0.324 3.999 15.746 1.00 89.06 202 GLN A O 1
ATOM 1606 N N . LEU A 1 203 ? -1.045 2.265 16.967 1.00 90.25 203 LEU A N 1
ATOM 1607 C CA . LEU A 1 203 ? -0.079 1.317 16.401 1.00 90.25 203 LEU A CA 1
ATOM 1608 C C . LEU A 1 203 ? -0.445 0.975 14.955 1.00 90.25 203 LEU A C 1
ATOM 1610 O O . LEU A 1 203 ? 0.404 1.072 14.078 1.00 90.25 203 LEU A O 1
ATOM 1614 N N . TRP A 1 204 ? -1.722 0.680 14.710 1.00 93.44 204 TRP A N 1
ATOM 1615 C CA . TRP A 1 204 ? -2.243 0.425 13.370 1.00 93.44 204 TRP A CA 1
ATOM 1616 C C . TRP A 1 204 ? -2.030 1.606 12.410 1.00 93.44 204 TRP A C 1
A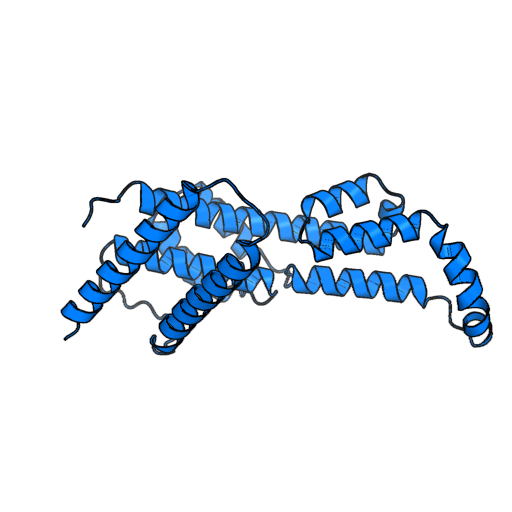TOM 1618 O O . TRP A 1 204 ? -1.621 1.408 11.272 1.00 93.44 204 TRP A O 1
ATOM 1628 N N . MET A 1 205 ? -2.247 2.837 12.880 1.00 93.56 205 MET A N 1
ATOM 1629 C CA . MET A 1 205 ? -2.023 4.072 12.123 1.00 93.56 205 MET A CA 1
ATOM 1630 C C . MET A 1 205 ? -0.557 4.203 11.697 1.00 93.56 205 MET A C 1
ATOM 1632 O O . MET A 1 205 ? -0.291 4.452 10.527 1.00 93.56 205 MET A O 1
ATOM 1636 N N . ARG A 1 206 ? 0.390 3.961 12.614 1.00 91.81 206 ARG A N 1
ATOM 1637 C CA . ARG A 1 206 ? 1.830 3.969 12.300 1.00 91.81 206 ARG A CA 1
ATOM 1638 C C . ARG A 1 206 ? 2.214 2.893 11.288 1.00 91.81 206 ARG A C 1
ATOM 1640 O O . ARG A 1 206 ? 3.009 3.151 10.388 1.00 91.81 206 ARG A O 1
ATOM 1647 N N . ASP A 1 207 ? 1.639 1.699 11.418 1.00 91.69 207 ASP A N 1
ATOM 1648 C CA . ASP A 1 207 ? 1.853 0.627 10.445 1.00 91.69 207 ASP A CA 1
ATOM 1649 C C . ASP A 1 207 ? 1.299 1.012 9.060 1.00 91.69 207 ASP A C 1
ATOM 1651 O O . ASP A 1 207 ? 1.949 0.761 8.045 1.00 91.69 207 ASP A O 1
ATOM 1655 N N . LEU A 1 208 ? 0.137 1.675 8.999 1.00 92.94 208 LEU A N 1
ATOM 1656 C CA . LEU A 1 208 ? -0.443 2.176 7.751 1.00 92.94 208 LEU A CA 1
ATOM 1657 C C . LEU A 1 208 ? 0.396 3.302 7.123 1.00 92.94 208 LEU A C 1
ATOM 1659 O O . LEU A 1 208 ? 0.631 3.272 5.917 1.00 92.94 208 LEU A O 1
ATOM 1663 N N . GLU A 1 209 ? 0.879 4.266 7.909 1.00 93.12 209 GLU A N 1
ATOM 1664 C CA . GLU A 1 209 ? 1.789 5.325 7.437 1.00 93.12 209 GLU A CA 1
ATOM 1665 C C . GLU A 1 209 ? 3.044 4.728 6.795 1.00 93.12 209 GLU A C 1
ATOM 1667 O O . GLU A 1 209 ? 3.474 5.148 5.718 1.00 93.12 209 GLU A O 1
ATOM 1672 N N . PHE A 1 210 ? 3.604 3.697 7.427 1.00 90.12 210 PHE A N 1
ATOM 1673 C CA . PHE A 1 210 ? 4.752 2.984 6.892 1.00 90.12 210 PHE A CA 1
ATOM 1674 C C . PHE A 1 210 ? 4.423 2.264 5.576 1.00 90.12 210 PHE A C 1
ATOM 1676 O O . PHE A 1 210 ? 5.181 2.368 4.610 1.00 90.12 210 PHE A O 1
ATOM 1683 N N . VAL A 1 211 ? 3.272 1.586 5.500 1.00 90.75 211 VAL A N 1
ATOM 1684 C CA . VAL A 1 211 ? 2.794 0.940 4.265 1.00 90.75 211 VAL A CA 1
ATOM 1685 C C . VAL A 1 211 ? 2.609 1.959 3.135 1.00 90.75 211 VAL A C 1
ATOM 1687 O O . VAL A 1 211 ? 3.040 1.709 2.010 1.00 90.75 211 VAL A O 1
ATOM 1690 N N . LEU A 1 212 ? 2.026 3.125 3.420 1.00 91.88 212 LEU A N 1
ATOM 1691 C CA . LEU A 1 212 ? 1.826 4.188 2.431 1.00 91.88 212 LEU A CA 1
ATOM 1692 C C . LEU A 1 212 ? 3.143 4.793 1.943 1.00 91.88 212 LEU A C 1
ATOM 1694 O O . LEU A 1 212 ? 3.273 5.078 0.754 1.00 91.88 212 LEU A O 1
ATOM 1698 N N . SER A 1 213 ? 4.127 4.946 2.829 1.00 92.06 213 SER A N 1
ATOM 1699 C CA . SER A 1 213 ? 5.474 5.385 2.453 1.00 92.06 213 SER A CA 1
ATOM 1700 C C . SER A 1 213 ? 6.108 4.427 1.437 1.00 92.06 213 SER A C 1
ATOM 1702 O O . SER A 1 213 ? 6.572 4.841 0.373 1.00 92.06 213 SER A O 1
ATOM 1704 N N . VAL A 1 214 ? 6.044 3.122 1.711 1.00 91.44 214 VAL A N 1
ATOM 1705 C CA . VAL A 1 214 ? 6.595 2.074 0.836 1.00 91.44 214 VAL A CA 1
ATOM 1706 C C . VAL A 1 214 ? 5.871 2.022 -0.511 1.00 91.44 214 VAL A C 1
ATOM 1708 O O . VAL A 1 214 ? 6.527 1.972 -1.553 1.00 91.44 214 VAL A O 1
ATOM 1711 N N . GLU A 1 215 ? 4.537 2.100 -0.511 1.00 91.62 215 GLU A N 1
ATOM 1712 C CA . GLU A 1 215 ? 3.742 2.212 -1.741 1.00 91.62 215 GLU A CA 1
ATOM 1713 C C . GLU A 1 215 ? 4.134 3.457 -2.548 1.00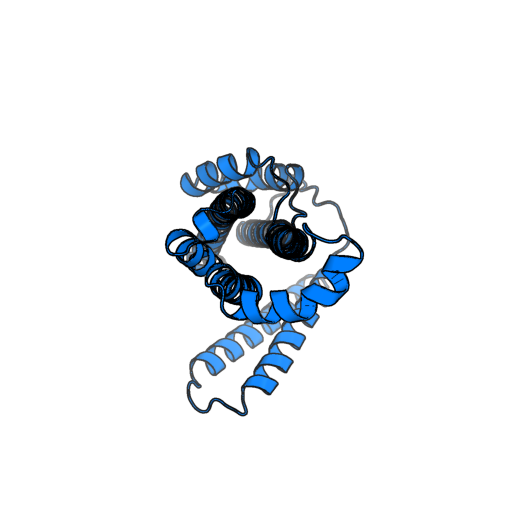 91.62 215 GLU A C 1
ATOM 1715 O O . GLU A 1 215 ? 4.260 3.379 -3.770 1.00 91.62 215 GLU A O 1
ATOM 1720 N N . GLY A 1 216 ? 4.380 4.590 -1.882 1.00 93.19 216 GLY A N 1
ATOM 1721 C CA . GLY A 1 216 ? 4.834 5.828 -2.515 1.00 93.19 216 GLY A CA 1
ATOM 1722 C C . GLY A 1 216 ? 6.157 5.655 -3.264 1.00 93.19 216 GLY A C 1
ATOM 1723 O O . GLY A 1 216 ? 6.269 6.058 -4.423 1.00 93.19 216 GLY A O 1
ATOM 1724 N N . HIS A 1 217 ? 7.132 4.980 -2.653 1.00 94.62 217 HIS A N 1
ATOM 1725 C CA . HIS A 1 217 ? 8.408 4.661 -3.299 1.00 94.62 217 HIS A CA 1
ATOM 1726 C C . HIS A 1 217 ? 8.249 3.686 -4.476 1.00 94.62 217 HIS A C 1
ATOM 1728 O O . HIS A 1 217 ? 8.837 3.899 -5.539 1.00 94.62 217 HIS A O 1
ATOM 1734 N N . LEU A 1 218 ? 7.416 2.649 -4.339 1.00 92.62 218 LEU A N 1
ATOM 1735 C CA . LEU A 1 218 ? 7.101 1.727 -5.439 1.00 92.62 218 LEU A CA 1
ATOM 1736 C C . LEU A 1 218 ? 6.409 2.444 -6.607 1.00 92.62 218 LEU A C 1
ATOM 1738 O O . LEU A 1 218 ? 6.755 2.217 -7.769 1.00 92.62 218 LEU A O 1
ATOM 1742 N N . ALA A 1 219 ? 5.456 3.329 -6.309 1.00 93.25 219 ALA A N 1
ATOM 1743 C CA . ALA A 1 219 ? 4.745 4.129 -7.298 1.00 93.25 219 ALA A CA 1
ATOM 1744 C C . ALA A 1 219 ? 5.681 5.110 -8.013 1.00 93.25 219 ALA A C 1
ATOM 1746 O O . ALA A 1 219 ? 5.582 5.253 -9.231 1.00 93.25 219 ALA A O 1
ATOM 1747 N N . LEU A 1 220 ? 6.623 5.731 -7.295 1.00 95.06 220 LEU A N 1
ATOM 1748 C CA . LEU A 1 220 ? 7.641 6.596 -7.891 1.00 95.06 220 LEU A CA 1
ATOM 1749 C C . LEU A 1 220 ? 8.478 5.828 -8.915 1.00 95.06 220 LEU A C 1
ATOM 1751 O O . LEU A 1 220 ? 8.577 6.264 -10.063 1.00 95.06 220 LEU A O 1
ATOM 1755 N N . ILE A 1 221 ? 9.027 4.668 -8.534 1.00 93.56 221 ILE A N 1
ATOM 1756 C CA . ILE A 1 221 ? 9.828 3.833 -9.442 1.00 93.56 221 ILE A CA 1
ATOM 1757 C C . ILE A 1 221 ? 8.995 3.454 -10.671 1.00 93.56 221 ILE A C 1
ATOM 1759 O O . ILE A 1 221 ? 9.439 3.636 -11.804 1.00 93.56 221 ILE A O 1
ATOM 1763 N N . TYR A 1 222 ? 7.764 2.985 -10.465 1.00 92.62 222 TYR A N 1
ATOM 1764 C CA . TYR A 1 222 ? 6.857 2.609 -11.548 1.00 92.62 222 TYR A CA 1
ATOM 1765 C C . TYR A 1 222 ? 6.572 3.772 -12.512 1.00 92.62 222 TYR A C 1
ATOM 1767 O O . TYR A 1 222 ? 6.710 3.618 -13.726 1.00 92.62 222 TYR A O 1
ATOM 1775 N N . ASN A 1 223 ? 6.239 4.953 -11.987 1.00 91.12 223 ASN A N 1
ATOM 1776 C CA . ASN A 1 223 ? 5.946 6.138 -12.793 1.00 91.12 223 ASN A CA 1
ATOM 1777 C C . ASN A 1 223 ? 7.174 6.588 -13.594 1.00 91.12 223 ASN A C 1
ATOM 1779 O O . ASN A 1 223 ? 7.061 6.871 -14.785 1.00 91.12 223 ASN A O 1
ATOM 1783 N N . LYS A 1 224 ? 8.364 6.568 -12.984 1.00 90.06 224 LYS A N 1
ATOM 1784 C CA . LYS A 1 224 ? 9.629 6.894 -13.661 1.00 90.06 224 LYS A CA 1
ATOM 1785 C C . LYS A 1 224 ? 9.972 5.907 -14.774 1.00 90.06 224 LYS A C 1
ATOM 1787 O O . LYS A 1 224 ? 10.563 6.301 -15.780 1.00 90.06 224 LYS A O 1
ATOM 1792 N N . LEU A 1 225 ? 9.624 4.632 -14.615 1.00 88.31 225 LEU A N 1
ATOM 1793 C CA . LEU A 1 225 ? 9.779 3.629 -15.670 1.00 88.31 225 LEU A CA 1
ATOM 1794 C C . LEU A 1 225 ? 8.783 3.863 -16.810 1.00 88.31 225 LEU A C 1
ATOM 1796 O O . LEU A 1 225 ? 9.191 3.855 -17.969 1.00 88.31 225 LEU A O 1
ATOM 1800 N N . ILE A 1 226 ? 7.513 4.142 -16.500 1.00 87.56 226 ILE A N 1
ATOM 1801 C CA . ILE A 1 226 ? 6.503 4.493 -17.511 1.00 87.56 226 ILE A CA 1
ATOM 1802 C C . ILE A 1 226 ? 6.910 5.738 -18.296 1.00 87.56 226 ILE A C 1
ATOM 1804 O O . ILE A 1 226 ? 6.843 5.733 -19.523 1.00 87.56 226 ILE A O 1
ATOM 1808 N N . GLU A 1 227 ? 7.367 6.796 -17.624 1.00 86.62 227 GLU A N 1
ATOM 1809 C CA . GLU A 1 227 ? 7.838 8.010 -18.296 1.00 86.62 227 GLU A CA 1
ATOM 1810 C C . GLU A 1 227 ? 8.955 7.705 -19.294 1.00 86.62 227 GLU A C 1
ATOM 1812 O O . GLU A 1 227 ? 8.959 8.248 -20.397 1.00 86.62 227 GLU A O 1
ATOM 1817 N N . ARG A 1 228 ? 9.887 6.813 -18.942 1.00 84.38 228 ARG A N 1
ATOM 1818 C CA . ARG A 1 228 ? 10.967 6.389 -19.843 1.00 84.38 228 ARG A CA 1
ATOM 1819 C C . ARG A 1 228 ? 10.455 5.608 -21.046 1.00 84.38 228 ARG A C 1
ATOM 1821 O O . ARG A 1 228 ? 10.938 5.848 -22.149 1.00 84.38 228 ARG A O 1
ATOM 1828 N N . VAL A 1 229 ? 9.484 4.715 -20.846 1.00 79.38 229 VAL A N 1
ATOM 1829 C CA . VAL A 1 229 ? 8.827 3.991 -21.948 1.00 79.38 229 VAL A CA 1
ATOM 1830 C C . VAL A 1 229 ? 8.157 4.989 -22.896 1.00 79.38 229 VAL A C 1
ATOM 1832 O O . VAL A 1 229 ? 8.362 4.926 -24.104 1.00 79.38 229 VAL A O 1
ATOM 1835 N N . ASN A 1 230 ? 7.433 5.966 -22.348 1.00 76.50 230 ASN A N 1
ATOM 1836 C CA . ASN A 1 230 ? 6.674 6.945 -23.127 1.00 76.50 230 ASN A CA 1
ATOM 1837 C C . ASN A 1 230 ? 7.548 8.004 -23.818 1.00 76.50 230 ASN A C 1
ATOM 1839 O O . ASN A 1 230 ? 7.153 8.522 -24.857 1.00 76.50 230 ASN A O 1
ATOM 1843 N N . ARG A 1 231 ? 8.717 8.353 -23.260 1.00 73.75 231 ARG A N 1
ATOM 1844 C CA . ARG A 1 231 ? 9.659 9.325 -23.853 1.00 73.75 231 ARG A CA 1
ATOM 1845 C C . ARG A 1 231 ? 10.505 8.748 -24.983 1.00 73.75 231 ARG A C 1
ATOM 1847 O O . ARG A 1 231 ? 11.123 9.523 -25.705 1.00 73.75 231 ARG A O 1
ATOM 1854 N N . ASN A 1 232 ? 10.538 7.426 -25.145 1.00 60.09 232 ASN A N 1
ATOM 1855 C CA . ASN A 1 232 ? 11.293 6.767 -26.207 1.00 60.09 232 ASN A CA 1
ATOM 1856 C C . ASN A 1 232 ? 10.395 5.872 -27.092 1.00 60.09 232 ASN A C 1
ATOM 1858 O O . ASN A 1 232 ? 10.669 4.675 -27.227 1.00 60.09 232 ASN A O 1
ATOM 1862 N N . PRO A 1 233 ? 9.312 6.420 -27.688 1.00 51.22 233 PRO A N 1
ATOM 1863 C CA . PRO A 1 233 ? 8.369 5.631 -28.476 1.00 51.22 233 PRO A CA 1
ATOM 1864 C C . PRO A 1 233 ? 8.946 5.194 -29.834 1.00 51.22 233 PRO A C 1
ATOM 1866 O O . PRO A 1 233 ? 8.438 4.243 -30.414 1.00 51.22 233 PRO A O 1
ATOM 1869 N N . GLU A 1 234 ? 10.016 5.840 -30.322 1.00 40.84 234 GLU A N 1
ATOM 1870 C CA . GLU A 1 234 ? 10.576 5.659 -31.677 1.00 40.84 234 GLU A CA 1
ATOM 1871 C C . GLU A 1 234 ? 11.947 4.961 -31.733 1.00 40.84 234 GLU A C 1
ATOM 1873 O O . GLU A 1 234 ? 12.660 5.041 -32.726 1.00 40.84 234 GLU A O 1
ATOM 1878 N N . GLY A 1 235 ? 12.313 4.187 -30.712 1.00 39.12 235 GLY A N 1
ATOM 1879 C CA . GLY A 1 235 ? 13.340 3.149 -30.888 1.00 39.12 235 GLY A CA 1
ATOM 1880 C C . GLY A 1 235 ? 12.819 1.882 -31.590 1.00 39.12 235 GLY A C 1
ATOM 1881 O O . GLY A 1 235 ? 13.365 0.813 -31.330 1.00 39.12 235 GLY A O 1
ATOM 1882 N N . ILE A 1 236 ? 11.701 1.952 -32.327 1.00 40.97 236 ILE A N 1
ATOM 1883 C CA . ILE A 1 236 ? 11.064 0.817 -33.029 1.00 40.97 236 ILE A CA 1
ATOM 1884 C C . ILE A 1 236 ? 11.858 0.455 -34.283 1.00 40.97 236 ILE A C 1
ATOM 1886 O O . ILE A 1 236 ? 12.249 1.385 -35.017 1.00 40.97 236 ILE A O 1
#

Sequence (236 aa):
MRQNLLLDMKQDLASVLQHVEKLSSAGASFNNKLSDTSIKAEKVISLVEQMKASMPPKTVIVNKDGCIPQECLARVLLIVWDLRRSFALGAMSSDTVRAVKPMLAELRDREIDESLQVLENFTHRKGYREIKEELRAIKKSLHFGHNGPVMKYLSKWISIENHNDRVWQDFASLENLVDSGAWTDALELIGNSELKSVPRVQLWMRDLEFVLSVEGHLALIYNKLIERVNRNPEGI

Organism: Anaplasma phagocytophilum (strain HZ) (NCBI:txid212042)

pLDDT: mean 70.7, std 20.61, range [32.91, 95.06]

Radius of gyration: 23.5 Å; chains: 1; bounding box: 52×35×69 Å

Foldseek 3Di:
DVVVVVVVVVVVVVVVVVVVVVVVVPPDDPDPCPVVVVVVVVVVVVVVVVVVVVDPPDDPPDDPPDDDVLVLLVVLLVLLVVQLVCQQVLNHDLVSLVVSVVSLVVVVDPLLNVLSVLVNPPPDSDHLVNLLVLLVVVVVCVLCVDDDPVVVVCSVVVVVVVVVPQLVVLSVVLNVCSVVVVLVVSLVSCVVGPVVVPVSSVVSSVVSVSNVSNSVSSVVSSVVSVVVCVVPVPVD

=== Feature glossary ===
Key to the feature types in this record:

Secondary structure (8-state, DSSP). Secondary structure is the local, repeating backbone conformation. DSSP classifies it into eight states by reading the hydrogen-bond network: three helix types (H, G, I), two β types (E, B), two non-regular types (T, S), and unstructured coil (-).

Backbone torsions (φ/ψ). Backbone dihedral angles. Every residue except chain termini has a φ (preceding-C → N → Cα → C) and a ψ (N → Cα → C → next-N). They are reported in degrees following the IUPAC sign convention. Secondary structure is essentially a statement about which (φ, ψ) basin each residue occupies.

Predicted aligned error. Predicted Aligned Error (PAE) is an AlphaFold confidence matrix: entry (i, j) is the expected error in the position of residue j, in ångströms, when the prediction is superimposed on the true structure at residue i. Low PAE within a block of residues means that block is internally rigid and well-predicted; high PAE between two blocks means their relative placement is uncertain even if each block individually is confident.

B-factor. B-factor (Debye–Waller factor) reflects atomic displacement in the crystal lattice. It is an experimental observable (units Å²), not a prediction; low values mean the atom is pinned down, high values mean it moves or is heterogeneous across the crystal.

Secondary structure (3-state, P-SEA). Three-state secondary structure (P-SEA) collapses the eight DSSP classes into helix (a), strand (b), and coil (c). P-SEA assigns these from Cα geometry alone — distances and angles — without requiring backbone oxygens, so it works on any Cα trace.

Sequence. Primary structure: the covalent order of the twenty standard amino acids along the backbone. Two proteins with the same sequence will (almost always) fold to the same structure; two with 30% identity often share a fold but not the details.

pLDDT. pLDDT is the predicted lDDT-Cα score: AlphaFold's confidence that the local environment of each residue (all inter-atomic distances within 15 Å) is correctly placed. It is a per-residue number between 0 and 100, with higher meaning more reliable.

InterPro / GO / CATH / organism. Functional annotations link the protein to curated databases. InterPro entries identify conserved domains and families by matching the sequence against member-database signatures (Pfam, PROSITE, CDD, …). Gene Ontology (GO) terms describe molecular function, biological process, and cellular component in a controlled vocabulary. CATH places the structure in a hierarchical fold classification (Class/Architecture/Topology/Homologous-superfamily). The organism is the source species.

Contact-map, Ramachandran, and PAE plots. Three diagnostic plots accompany the record. The Cα contact map visualizes the tertiary structure as a 2D adjacency matrix (8 Å cutoff, sequence-local contacts suppressed). The Ramachandran plot shows the distribution of backbone (φ, ψ) torsions, with points in the α and β basins reflecting secondary structure content. The PAE plot shows AlphaFold's inter-residue confidence as a color matrix.

mmCIF coordinates. The mmCIF table is the protein's shape written out atom by atom. For each backbone N, Cα, C, and carbonyl O, it records an (x, y, z) coordinate triple in Å plus the residue type, chain letter, and residue number.

Radius of gyration, Cα contacts, bounding box. Three whole-structure scalars: the radius of gyration (RMS distance of Cα from centroid, in Å), the count of Cα–Cα contacts (pairs closer than 8 Å and separated by more than four residues in sequence — i.e. tertiary, not local, contacts), and the bounding-box dimensions. Together they distinguish compact globular folds from extended fibres or disordered chains.

Foldseek 3Di. The Foldseek 3Di string encodes local tertiary geometry as a 20-letter alphabet — one character per residue — derived from the relative positions of nearby Cα atoms. Unlike the amino-acid sequence, 3Di is a direct function of the 3D structure, so two proteins with the same fold have similar 3Di strings even at low sequence identity.

Rendered structure images. Six rendered views show the 3D structure from the faces of a cube — i.e. along ±x, ±y, ±z. Rendering representation is drawn randomly per protein from cartoon (secondary-structure ribbons), sticks (backbone bonds), or molecular surface; coloring is either N→C rainbow (blue at the N-terminus through red at the C-terminus) or one color per chain.

Nearest PDB structures. The Foldseek neighbor list gives the closest experimentally determined structures in the PDB, ranked by structural alignment. TM-score near 1 means near-identical fold; near 0.3 means only rough topology match. This is how one finds what a novel AlphaFold prediction most resembles in the solved-structure universe.

Solvent-accessible surface area. SASA measures how much of the protein is reachable by solvent. It is computed by rolling a water-sized probe over the atomic surface and summing the exposed area (Å²). Per-residue SASA distinguishes core (buried, low SASA) from surface (exposed, high SASA) residues; total SASA is a whole-molecule size measure.